Protein 1Y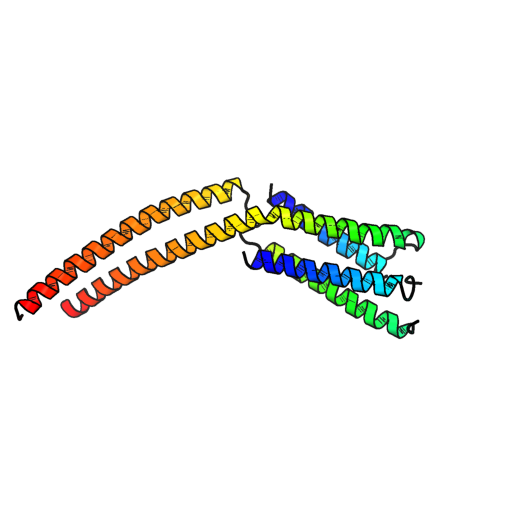KH (pdb70)

CATH classification: 6.10.140.200

Organism: Saccharomyces cerevisiae (strain ATCC 204508 / S288c) (NCBI:txid559292)

Sequence (209 aa):
NYQYKIQELRKLLKSLLLNYLELIGVLSINPDMYERKVENIRTILVNIHHLLNEYRPHQSRESLIMLLEEQLEYKRGEIREIEQVCKQVHDKLTSTDRMTQLQICLDQMTEQFCATLNYIDKNHGFEVVPPEEFSNTIDELSTDIILKTRQINKLIDSLPGVDVSAEEQLRKIDMLQKKLVEVEDEKIEAIKKKEKLMRHVDSMIEDFV

GO terms:
  GO:0003713 transcription coactivator activity (F, IDA)
  GO:0070847 core mediator complex (C, IDA)
  GO:0045944 positive regulation of transcription by RNA polymerase II (P, IMP)
  GO:0000122 negative regulation of transcription by RNA polymerase II (P, IMP)
  GO:0005515 protein binding (F, IPI)
  GO:0005634 nucleus (C, IDA)
  GO:0051123 RNA polymerase II preinitiation complex assembly (P, IDA)
  GO:0060261 positive regulation of transcription initiation by RNA polymerase II (P, IDA)
  GO:0032968 positive regulation of transcription elongation by RNA polymerase II (P, IDA)

Radius of gyration: 29.19 Å; Cα contacts (8 Å, |Δi|>4): 129; chains: 2; bounding box: 41×90×57 Å

Nearest PDB structures (foldseek):
  1ykh-assembly1_B  TM=1.009E+00  e=3.956E-15  Saccharomyces cerevisiae
  1yke-assembly3_D  TM=9.472E-01  e=9.670E-13  Saccharomyces cerevisiae
  7sqc-assembly1_O1  TM=5.535E-01  e=4.447E+00  Chlamydomonas reinhardtii
  5szg-assembly1_B  TM=4.646E-01  e=4.740E+00  Homo sapiens
  1ykh-assembly1_A  TM=1.011E+00  e=1.278E-12  Saccharomyces cerevisiae

B-factor: mean 79.72, std 19.56, range [51.08, 135.18]

InterPro domains:
  IPR009244 Mediator complex, subunit Med7 [PF05983] (10-203)
  IPR009244 Mediator complex, subunit Med7 [PTHR21428] (1-212)
  IPR037212 Mediator complex, subunit Med7/Med21-like [SSF140718] (114-203)
  IPR044888 Mediator complex, subunit Med7 superfmaily [G3DSA:6.10.140.200] (99-205)

Structure (mmCIF, N/CA/C/O backbone):
data_1YKH
#
_entry.id   1YKH
#
_cell.length_a   85.690
_cell.length_b   85.690
_cell.length_c   182.950
_cell.angle_alpha   90.00
_cell.angle_beta   90.00
_cell.angle_gamma   90.00
#
_symmetry.space_group_name_H-M   'P 43 2 2'
#
loop_
_entity.id
_entity.type
_entity.pdbx_description
1 polymer 'RNA polymerase II mediator complex protein MED7'
2 polymer 'RNA polymerase II holoenzyme component SRB7'
#
loop_
_atom_site.group_PDB
_atom_site.id
_atom_site.type_symbol
_atom_site.label_atom_id
_atom_site.label_alt_id
_atom_site.label_comp_id
_atom_site.label_asym_id
_atom_site.label_entity_id
_atom_site.label_seq_id
_atom_site.pdbx_PDB_ins_code
_atom_site.Cartn_x
_atom_site.Cartn_y
_atom_site.Cartn_z
_atom_site.occupancy
_atom_site.B_iso_or_equiv
_atom_site.auth_seq_id
_atom_site.auth_comp_id
_atom_site.auth_asym_id
_atom_site.auth_atom_id
_atom_site.pdbx_PDB_model_num
ATOM 1 N N . ASN A 1 14 ? -10.032 24.514 43.569 1.00 71.35 111 ASN A N 1
ATOM 2 C CA . ASN A 1 14 ? -9.647 23.854 44.857 1.00 72.47 111 ASN A CA 1
ATOM 3 C C . ASN A 1 14 ? -8.264 23.209 44.804 1.00 73.02 111 ASN A C 1
ATOM 4 O O . ASN A 1 14 ? -8.139 22.013 44.549 1.00 73.81 111 ASN A O 1
ATOM 9 N N . TYR A 1 15 ? -7.238 24.001 45.094 1.00 73.04 112 TYR A N 1
ATOM 10 C CA . TYR A 1 15 ? -5.864 23.538 45.053 1.00 72.68 112 TYR A CA 1
ATOM 11 C C . TYR A 1 15 ? -5.469 22.498 46.079 1.00 73.31 112 TYR A C 1
ATOM 12 O O . TYR A 1 15 ? -4.379 21.933 45.996 1.00 73.57 112 TYR A O 1
ATOM 21 N N . GLN A 1 16 ? -6.332 22.239 47.052 1.00 74.03 113 GLN A N 1
ATOM 22 C CA . GLN A 1 16 ? -5.996 21.240 48.059 1.00 75.37 113 GLN A CA 1
ATOM 23 C C . GLN A 1 16 ? -6.381 19.855 47.578 1.00 75.18 113 GLN A C 1
ATOM 24 O O . GLN A 1 16 ? -5.632 18.898 47.764 1.00 75.24 113 GLN A O 1
ATOM 30 N N . TYR A 1 17 ? -7.544 19.761 46.943 1.00 75.48 114 TYR A N 1
ATOM 31 C CA . TYR A 1 17 ? -8.016 18.502 46.380 1.00 75.03 114 TYR A CA 1
ATOM 32 C C . TYR A 1 17 ? -7.013 18.085 45.304 1.00 73.17 114 TYR A C 1
ATOM 33 O O . TYR A 1 17 ? -6.728 16.908 45.115 1.00 73.35 114 TYR A O 1
ATOM 42 N N . LYS A 1 18 ? -6.478 19.078 44.610 1.00 70.81 115 LYS A N 1
ATOM 43 C CA . LYS A 1 18 ? -5.519 18.860 43.546 1.00 69.10 115 LYS A CA 1
ATOM 44 C C . LYS A 1 18 ? -4.214 18.272 44.094 1.00 68.35 115 LYS A C 1
ATOM 45 O O . LYS A 1 18 ? -3.514 17.534 43.400 1.00 67.90 115 LYS A O 1
ATOM 51 N N . ILE A 1 19 ? -3.879 18.601 45.337 1.00 67.58 116 ILE A N 1
ATOM 52 C CA . ILE A 1 19 ? -2.653 18.083 45.941 1.00 65.55 116 ILE A CA 1
ATOM 53 C C . ILE A 1 19 ? -2.906 16.678 46.452 1.00 66.70 116 ILE A C 1
ATOM 54 O O . ILE A 1 19 ? -1.981 15.879 46.592 1.00 66.31 116 ILE A O 1
ATOM 59 N N . GLN A 1 20 ? -4.173 16.384 46.719 1.00 68.14 117 GLN A N 1
ATOM 60 C CA . GLN A 1 20 ? -4.579 15.072 47.198 1.00 70.63 117 GLN A CA 1
ATOM 61 C C . GLN A 1 20 ? -4.450 14.061 46.049 1.00 70.82 117 GLN A C 1
ATOM 62 O O . GLN A 1 20 ? -3.708 13.087 46.150 1.00 70.57 117 GLN A O 1
ATOM 68 N N . GLU A 1 21 ? -5.167 14.310 44.956 1.00 70.10 118 GLU A N 1
ATOM 69 C CA . GLU A 1 21 ? -5.119 13.436 43.793 1.00 70.59 118 GLU A CA 1
ATOM 70 C C . GLU A 1 21 ? -3.698 13.315 43.273 1.00 69.70 118 GLU A C 1
ATOM 71 O O . GLU A 1 21 ? -3.299 12.289 42.724 1.00 71.23 118 GLU A O 1
ATOM 77 N N . LEU A 1 22 ? -2.929 14.375 43.431 1.00 68.25 119 LEU A N 1
ATOM 78 C CA . LEU A 1 22 ? -1.565 14.347 42.963 1.00 66.54 119 LEU A CA 1
ATOM 79 C C . LEU A 1 22 ? -0.814 13.298 43.753 1.00 66.42 119 LEU A C 1
ATOM 80 O O . LEU A 1 22 ? 0.070 12.628 43.217 1.00 67.55 119 LEU A O 1
ATOM 85 N N . ARG A 1 23 ? -1.169 13.148 45.027 1.00 65.67 120 ARG A N 1
ATOM 86 C CA . ARG A 1 23 ? -0.510 12.160 45.882 1.00 67.01 120 ARG A CA 1
ATOM 87 C C . ARG A 1 23 ? -1.013 10.734 45.692 1.00 66.65 120 ARG A C 1
ATOM 88 O O . ARG A 1 23 ? -0.297 9.790 46.003 1.00 67.63 120 ARG A O 1
ATOM 96 N N . LYS A 1 24 ? -2.244 10.579 45.208 1.00 65.73 121 LYS A N 1
ATOM 97 C CA . LYS A 1 24 ? -2.805 9.253 44.965 1.00 64.22 121 LYS A CA 1
ATOM 98 C C . LYS A 1 24 ? -2.192 8.696 43.700 1.00 64.04 121 LYS A C 1
ATOM 99 O O . LYS A 1 24 ? -1.778 7.539 43.654 1.00 65.72 121 LYS A O 1
ATOM 105 N N . LEU A 1 25 ? -2.139 9.523 42.667 1.00 62.64 122 LEU A N 1
ATOM 106 C CA . LEU A 1 25 ? -1.569 9.086 41.412 1.00 62.28 122 LEU A CA 1
ATOM 107 C C . LEU A 1 25 ? -0.153 8.596 41.612 1.00 61.50 122 LEU A C 1
ATOM 108 O O . LEU A 1 25 ? 0.204 7.539 41.115 1.00 62.07 122 LEU A O 1
ATOM 113 N N . LEU A 1 26 ? 0.659 9.353 42.341 1.00 60.58 123 LEU A N 1
ATOM 114 C CA . LEU A 1 26 ? 2.040 8.942 42.538 1.00 59.66 123 LEU A CA 1
ATOM 115 C C . LEU A 1 26 ? 2.100 7.555 43.118 1.00 58.99 123 LEU A C 1
ATOM 116 O O . LEU A 1 26 ? 2.965 6.763 42.761 1.00 58.96 123 LEU A O 1
ATOM 121 N N . LYS A 1 27 ? 1.164 7.265 44.009 1.00 58.60 124 LYS A N 1
ATOM 122 C CA . LYS A 1 27 ? 1.087 5.966 44.656 1.00 58.43 124 LYS A CA 1
ATOM 123 C C . LYS A 1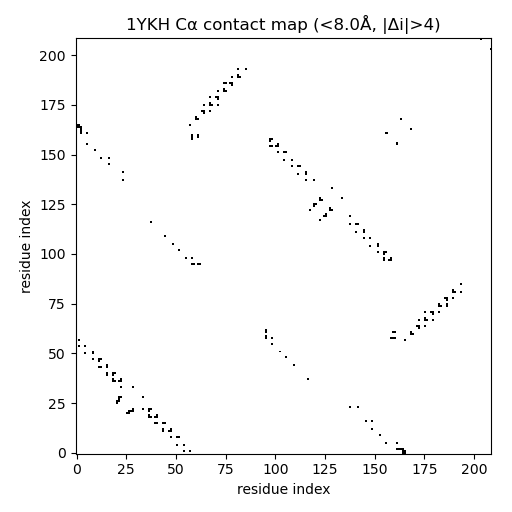 27 ? 0.843 4.914 43.571 1.00 58.01 124 LYS A C 1
ATOM 124 O O . LYS A 1 27 ? 1.722 4.106 43.262 1.00 56.77 124 LYS A O 1
ATOM 130 N N . SER A 1 28 ? -0.346 4.955 42.976 1.00 57.07 125 SER A N 1
ATOM 131 C CA . SER A 1 28 ? -0.706 4.011 41.929 1.00 58.03 125 SER A CA 1
ATOM 132 C C . SER A 1 28 ? 0.294 3.983 40.757 1.00 58.37 125 SER A C 1
ATOM 133 O O . SER A 1 28 ? 0.347 3.024 39.997 1.00 59.96 125 SER A O 1
ATOM 136 N N . LEU A 1 29 ? 1.087 5.027 40.598 1.00 57.59 126 LEU A N 1
ATOM 137 C CA . LEU A 1 29 ? 2.052 5.015 39.520 1.00 58.11 126 LEU A CA 1
ATOM 138 C C . LEU A 1 29 ? 3.143 4.033 39.912 1.00 58.64 126 LEU A C 1
ATOM 139 O O . LEU A 1 29 ? 3.513 3.163 39.140 1.00 58.55 126 LEU A O 1
ATOM 144 N N . LEU A 1 30 ? 3.649 4.177 41.131 1.00 60.33 127 LEU A N 1
ATOM 145 C CA . LEU A 1 30 ? 4.714 3.314 41.631 1.00 60.38 127 LEU A CA 1
ATOM 146 C C . LEU A 1 30 ? 4.227 1.861 41.689 1.00 62.54 127 LEU A C 1
ATOM 147 O O . LEU A 1 30 ? 5.004 0.922 41.501 1.00 62.88 127 LEU A O 1
ATOM 152 N N . LEU A 1 31 ? 2.934 1.695 41.954 1.00 63.13 128 LEU A N 1
ATOM 153 C CA . LEU A 1 31 ? 2.302 0.386 42.013 1.00 63.23 128 LEU A CA 1
ATOM 154 C C . LEU A 1 31 ? 2.491 -0.255 40.651 1.00 63.23 128 LEU A C 1
ATOM 155 O O . LEU A 1 31 ? 3.250 -1.215 40.503 1.00 63.23 128 LEU A O 1
ATOM 160 N N . ASN A 1 32 ? 1.791 0.302 39.660 1.00 62.18 129 ASN A N 1
ATOM 161 C CA . ASN A 1 32 ? 1.848 -0.158 38.270 1.00 60.38 129 ASN A CA 1
ATOM 162 C C . ASN A 1 32 ? 3.274 -0.433 37.786 1.00 59.09 129 ASN A C 1
ATOM 163 O O . ASN A 1 32 ? 3.526 -1.411 37.091 1.00 59.03 129 ASN A O 1
ATOM 168 N N . TYR A 1 33 ? 4.212 0.424 38.149 1.00 57.62 130 TYR A N 1
ATOM 169 C CA . TYR A 1 33 ? 5.572 0.210 37.706 1.00 59.02 130 TYR A CA 1
ATOM 170 C C . TYR A 1 33 ? 6.119 -1.061 38.323 1.00 60.25 130 TYR A C 1
ATOM 171 O O . TYR A 1 33 ? 6.575 -1.963 37.618 1.00 60.21 130 TYR A O 1
ATOM 180 N N . LEU A 1 34 ? 6.067 -1.120 39.649 1.00 61.35 131 LEU A N 1
ATOM 181 C CA . LEU A 1 34 ? 6.551 -2.264 40.403 1.00 61.15 131 LEU A CA 1
ATOM 182 C C . LEU A 1 34 ? 6.015 -3.586 39.834 1.00 62.72 131 LEU A C 1
ATOM 183 O O . LEU A 1 34 ? 6.734 -4.591 39.805 1.00 61.87 131 LEU A O 1
ATOM 188 N N . GLU A 1 35 ? 4.761 -3.589 39.388 1.00 63.29 132 GLU A N 1
ATOM 189 C CA . GLU A 1 35 ? 4.194 -4.783 38.776 1.00 64.77 132 GLU A CA 1
ATOM 190 C C . GLU A 1 35 ? 4.921 -4.966 37.442 1.00 67.55 132 GLU A C 1
ATOM 191 O O . GLU A 1 35 ? 5.651 -5.936 37.249 1.00 70.34 132 GLU A O 1
ATOM 197 N N . LEU A 1 36 ? 4.746 -4.020 36.528 1.00 69.50 133 LEU A N 1
ATOM 198 C CA . LEU A 1 36 ? 5.398 -4.099 35.226 1.00 70.17 133 LEU A CA 1
ATOM 199 C C . LEU A 1 36 ? 6.847 -4.571 35.321 1.00 70.72 133 LEU A C 1
ATOM 200 O O . LEU A 1 36 ? 7.261 -5.469 34.596 1.00 71.87 133 LEU A O 1
ATOM 205 N N . ILE A 1 37 ? 7.612 -3.967 36.218 1.00 70.28 134 ILE A N 1
ATOM 206 C CA . ILE A 1 37 ? 9.016 -4.312 36.360 1.00 71.53 134 ILE A CA 1
ATOM 207 C C . ILE A 1 37 ? 9.274 -5.664 37.022 1.00 71.40 134 ILE A C 1
ATOM 208 O O . ILE A 1 37 ? 10.425 -6.041 37.256 1.00 71.16 134 ILE A O 1
ATOM 213 N N . GLY A 1 38 ? 8.209 -6.393 37.337 1.00 71.67 135 GLY A N 1
ATOM 214 C CA . GLY A 1 38 ? 8.373 -7.701 37.957 1.00 70.27 135 GLY A CA 1
ATOM 215 C C . GLY A 1 38 ? 8.251 -7.813 39.471 1.00 69.73 135 GLY A C 1
ATOM 216 O O . GLY A 1 38 ? 7.727 -8.800 39.957 1.00 68.75 135 GLY A O 1
ATOM 217 N N . VAL A 1 39 ? 8.726 -6.821 40.222 1.00 70.36 136 VAL A N 1
ATOM 218 C CA . VAL A 1 39 ? 8.662 -6.857 41.687 1.00 69.62 136 VAL A CA 1
ATOM 219 C C . VAL A 1 39 ? 7.369 -7.439 42.270 1.00 70.71 136 VAL A C 1
ATOM 220 O O . VAL A 1 39 ? 7.406 -8.245 43.200 1.00 71.29 136 VAL A O 1
ATOM 224 N N . LEU A 1 40 ? 6.229 -7.018 41.742 1.00 70.32 137 LEU A N 1
ATOM 225 C CA . LEU A 1 40 ? 4.956 -7.533 42.212 1.00 70.99 137 LEU A CA 1
ATOM 226 C C . LEU A 1 40 ? 4.385 -8.394 41.096 1.00 71.74 137 LEU A C 1
ATOM 227 O O . LEU A 1 40 ? 4.815 -8.296 39.954 1.00 71.61 137 LEU A O 1
ATOM 232 N N . SER A 1 41 ? 3.416 -9.236 41.417 1.00 73.52 138 SER A N 1
ATOM 233 C CA . SER A 1 41 ? 2.836 -10.111 40.410 1.00 75.52 138 SER A CA 1
ATOM 234 C C . SER A 1 41 ? 1.816 -9.463 39.503 1.00 79.39 138 SER A C 1
ATOM 235 O O . SER A 1 41 ? 1.048 -8.602 39.917 1.00 80.91 138 SER A O 1
ATOM 238 N N . ILE A 1 42 ? 1.817 -9.902 38.253 1.00 83.82 139 ILE A N 1
ATOM 239 C CA . ILE A 1 42 ? 0.875 -9.435 37.254 1.00 87.84 139 ILE A CA 1
ATOM 240 C C . ILE A 1 42 ? 1.000 -10.411 36.090 1.00 91.02 139 ILE A C 1
ATOM 241 O O . ILE A 1 42 ? 2.074 -10.551 35.501 1.00 92.28 139 ILE A O 1
ATOM 246 N N . ASN A 1 43 ? -0.084 -11.111 35.771 1.00 93.99 140 ASN A N 1
ATOM 247 C CA . ASN A 1 43 ? -0.028 -12.083 34.682 1.00 97.02 140 ASN A CA 1
ATOM 248 C C . ASN A 1 43 ? 0.165 -11.395 33.333 1.00 97.95 140 ASN A C 1
ATOM 249 O O . ASN A 1 43 ? -0.475 -10.386 33.043 1.00 98.60 140 ASN A O 1
ATOM 254 N N . PRO A 1 44 ? 1.047 -11.955 32.489 1.00 99.00 141 PRO A N 1
ATOM 255 C CA . PRO A 1 44 ? 1.459 -11.533 31.142 1.00 99.24 141 PRO A CA 1
ATOM 256 C C . PRO A 1 44 ? 0.506 -10.732 30.248 1.00 99.06 141 PRO A C 1
ATOM 257 O O . PRO A 1 44 ? 0.909 -9.702 29.703 1.00 98.91 141 PRO A O 1
ATOM 261 N N . ASP A 1 45 ? -0.734 -11.189 30.081 1.00 98.50 142 ASP A N 1
ATOM 262 C CA . ASP A 1 45 ? -1.692 -10.478 29.227 1.00 98.69 142 ASP A CA 1
ATOM 263 C C . ASP A 1 45 ? -1.994 -9.063 29.709 1.00 98.72 142 ASP A C 1
ATOM 264 O O . ASP A 1 45 ? -2.606 -8.270 28.990 1.00 99.06 142 ASP A O 1
ATOM 269 N N . MET A 1 46 ? -1.567 -8.758 30.930 1.00 97.90 143 MET A N 1
ATOM 270 C CA . MET A 1 46 ? -1.785 -7.447 31.523 1.00 96.35 143 MET A CA 1
ATOM 271 C C . MET A 1 46 ? -0.663 -6.476 31.203 1.00 95.61 143 MET A C 1
ATOM 272 O O . MET A 1 46 ? -0.865 -5.263 31.221 1.00 95.99 143 MET A O 1
ATOM 277 N N . TYR A 1 47 ? 0.515 -7.017 30.911 1.00 94.45 144 TYR A N 1
ATOM 278 C CA . TYR A 1 47 ? 1.687 -6.215 30.589 1.00 95.19 144 TYR A CA 1
ATOM 279 C C . TYR A 1 47 ? 1.333 -4.964 29.782 1.00 96.38 144 TYR A C 1
ATOM 280 O O . TYR A 1 47 ? 2.035 -3.954 29.833 1.00 96.26 144 TYR A O 1
ATOM 289 N N . GLU A 1 48 ? 0.244 -5.035 29.029 1.00 97.20 145 GLU A N 1
ATOM 290 C CA . GLU A 1 48 ? -0.184 -3.900 28.237 1.00 97.46 145 GLU A CA 1
ATOM 291 C C . GLU A 1 48 ? -0.963 -2.890 29.063 1.00 96.37 145 GLU A C 1
ATOM 292 O O . GLU A 1 48 ? -0.599 -1.717 29.096 1.00 96.41 145 GLU A O 1
ATOM 298 N N . ARG A 1 49 ? -2.028 -3.337 29.727 1.00 95.19 146 ARG A N 1
ATOM 299 C CA . ARG A 1 49 ? -2.831 -2.448 30.570 1.00 94.71 146 ARG A CA 1
ATOM 300 C C . ARG A 1 49 ? -1.886 -1.625 31.441 1.00 92.68 146 ARG A C 1
ATOM 301 O O . ARG A 1 49 ? -2.067 -0.418 31.616 1.00 92.12 146 ARG A O 1
ATOM 309 N N . LYS A 1 50 ? -0.875 -2.295 31.986 1.00 89.37 147 LYS A N 1
ATOM 310 C CA . LYS A 1 50 ? 0.107 -1.640 32.827 1.00 85.97 147 LYS A CA 1
ATOM 311 C C . LYS A 1 50 ? 0.725 -0.461 32.106 1.00 84.03 147 LYS A C 1
ATOM 312 O O . LYS A 1 50 ? 0.471 0.685 32.466 1.00 84.80 147 LYS A O 1
ATOM 318 N N . VAL A 1 51 ? 1.527 -0.745 31.085 1.00 82.12 148 VAL A N 1
ATOM 319 C CA . VAL A 1 51 ? 2.190 0.298 30.312 1.00 80.04 148 VAL A CA 1
ATOM 320 C C . VAL A 1 51 ? 1.247 1.429 29.939 1.00 79.10 148 VAL A C 1
ATOM 321 O O . VAL A 1 51 ? 1.629 2.592 29.977 1.00 78.43 148 VAL A O 1
ATOM 325 N N . GLU A 1 52 ? 0.017 1.104 29.572 1.00 78.92 149 GLU A N 1
ATOM 326 C CA . GLU A 1 52 ? -0.913 2.160 29.225 1.00 79.81 149 GLU A CA 1
ATOM 327 C C . GLU A 1 52 ? -1.201 3.019 30.456 1.00 78.65 149 GLU A C 1
ATOM 328 O O . GLU A 1 52 ? -1.228 4.244 30.363 1.00 78.77 149 GLU A O 1
ATOM 334 N N . ASN A 1 53 ? -1.404 2.383 31.609 1.00 77.39 150 ASN A N 1
ATOM 335 C CA . ASN A 1 53 ? -1.675 3.114 32.847 1.00 75.52 150 ASN A CA 1
ATOM 336 C C . ASN A 1 53 ? -0.521 4.024 33.223 1.00 74.73 150 ASN A C 1
ATOM 337 O O . ASN A 1 53 ? -0.709 5.189 33.582 1.00 74.49 150 ASN A O 1
ATOM 342 N N . ILE A 1 54 ? 0.680 3.474 33.149 1.00 73.08 151 ILE A N 1
ATOM 343 C CA . ILE A 1 54 ? 1.877 4.213 33.486 1.00 73.36 151 ILE A CA 1
ATOM 344 C C . ILE A 1 54 ? 2.102 5.422 32.581 1.00 74.24 151 ILE A C 1
ATOM 345 O O . ILE A 1 54 ? 3.104 6.124 32.713 1.00 77.04 151 ILE A O 1
ATOM 350 N N . ARG A 1 55 ? 1.168 5.672 31.666 1.00 73.55 152 ARG A N 1
ATOM 351 C CA . ARG A 1 55 ? 1.264 6.821 30.765 1.00 71.23 152 ARG A CA 1
ATOM 352 C C . ARG A 1 55 ? 0.100 7.766 31.019 1.00 70.30 152 ARG A C 1
ATOM 353 O O . ARG A 1 55 ? 0.246 8.988 30.948 1.00 69.03 152 ARG A O 1
ATOM 361 N N . THR A 1 56 ? -1.058 7.197 31.326 1.00 69.03 153 THR A N 1
ATOM 362 C CA . THR A 1 56 ? -2.222 8.009 31.624 1.00 69.04 153 THR A CA 1
ATOM 363 C C . THR A 1 56 ? -1.957 8.709 32.946 1.00 68.88 153 THR A C 1
ATOM 364 O O . THR A 1 56 ? -2.205 9.902 33.088 1.00 69.71 153 THR A O 1
ATOM 368 N N . ILE A 1 57 ? -1.440 7.955 33.910 1.00 67.86 154 ILE A N 1
ATOM 369 C CA . ILE A 1 57 ? -1.145 8.510 35.217 1.00 65.23 154 ILE A CA 1
ATOM 370 C C . ILE A 1 57 ? -0.130 9.644 35.081 1.00 64.99 154 ILE A C 1
ATOM 371 O O . ILE A 1 57 ? -0.347 10.729 35.612 1.00 66.73 154 ILE A O 1
ATOM 376 N N . LEU A 1 58 ? 0.967 9.414 34.366 1.00 62.87 155 LEU A N 1
ATOM 377 C CA . LEU A 1 58 ? 1.964 10.468 34.199 1.00 61.86 155 LEU A CA 1
ATOM 378 C C . LEU A 1 58 ? 1.371 11.737 33.584 1.00 62.31 155 LEU A C 1
ATOM 379 O O . LEU A 1 58 ? 1.666 12.847 34.019 1.00 61.36 155 LEU A O 1
ATOM 384 N N . VAL A 1 59 ? 0.541 11.579 32.563 1.00 62.78 156 VAL A N 1
ATOM 385 C CA . VAL A 1 59 ? -0.070 12.742 31.950 1.00 63.97 156 VAL A CA 1
ATOM 386 C C . VAL A 1 59 ? -0.963 13.440 32.976 1.00 64.72 156 VAL A C 1
ATOM 387 O O . VAL A 1 59 ? -0.938 14.660 33.088 1.00 66.39 156 VAL A O 1
ATOM 391 N N . ASN A 1 60 ? -1.745 12.668 33.723 1.00 64.42 157 ASN A N 1
ATOM 392 C CA . ASN A 1 60 ? -2.617 13.242 34.741 1.00 66.03 157 ASN A CA 1
ATOM 393 C C . ASN A 1 60 ? -1.833 14.037 35.781 1.00 66.27 157 ASN A C 1
ATOM 394 O O . ASN A 1 60 ? -2.283 15.089 36.240 1.00 66.79 157 ASN A O 1
ATOM 399 N N . ILE A 1 61 ? -0.667 13.525 36.161 1.00 64.41 158 ILE A N 1
ATOM 400 C CA . ILE A 1 61 ? 0.163 14.195 37.143 1.00 63.45 158 ILE A CA 1
ATOM 401 C C . ILE A 1 61 ? 0.606 15.547 36.595 1.00 63.95 158 ILE A C 1
ATOM 402 O O . ILE A 1 61 ? 0.399 16.580 37.233 1.00 64.65 158 ILE A O 1
ATOM 407 N N . HIS A 1 62 ? 1.201 15.545 35.408 1.00 63.26 159 HIS A N 1
ATOM 408 C CA . HIS A 1 62 ? 1.636 16.788 34.786 1.00 63.28 159 HIS A CA 1
ATOM 409 C C . HIS A 1 62 ? 0.490 17.803 34.719 1.00 64.58 159 HIS A C 1
ATOM 410 O O . HIS A 1 62 ? 0.632 18.940 3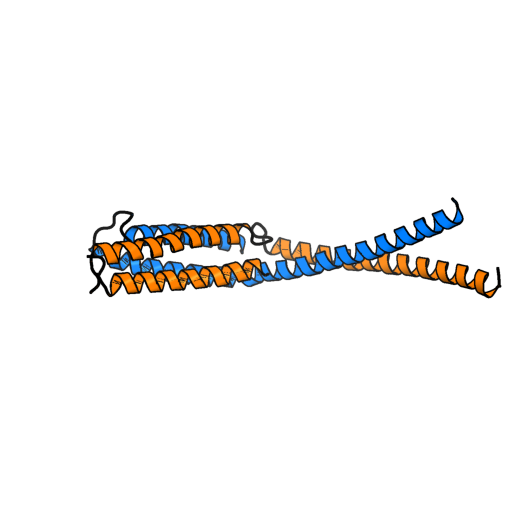5.170 1.00 64.61 159 HIS A O 1
ATOM 417 N N . HIS A 1 63 ? -0.646 17.395 34.160 1.00 65.28 160 HIS A N 1
ATOM 418 C CA . HIS A 1 63 ? -1.797 18.283 34.064 1.00 66.59 160 HIS A CA 1
ATOM 419 C C . HIS A 1 63 ? -2.113 18.840 35.439 1.00 67.14 160 HIS A C 1
ATOM 420 O O . HIS A 1 63 ? -2.243 20.049 35.620 1.00 68.51 160 HIS A O 1
ATOM 427 N N . LEU A 1 64 ? -2.231 17.946 36.411 1.00 66.70 161 LEU A N 1
ATOM 428 C CA . LEU A 1 64 ? -2.550 18.338 37.775 1.00 65.47 161 LEU A CA 1
ATOM 429 C C . LEU A 1 64 ? -1.508 19.314 38.325 1.00 65.59 161 LEU A C 1
ATOM 430 O O . LEU A 1 64 ? -1.851 20.341 38.921 1.00 64.95 161 LEU A O 1
ATOM 435 N N . LEU A 1 65 ? -0.236 19.011 38.106 1.00 64.60 162 LEU A N 1
ATOM 436 C CA . LEU A 1 65 ? 0.813 19.883 38.600 1.00 66.19 162 LEU A CA 1
ATOM 437 C C . LEU A 1 65 ? 0.677 21.289 38.011 1.00 67.93 162 LEU A C 1
ATOM 438 O O . LEU A 1 65 ? 0.773 22.274 38.736 1.00 69.11 162 LEU A O 1
ATOM 443 N N . ASN A 1 66 ? 0.450 21.380 36.703 1.00 69.93 163 ASN A N 1
ATOM 444 C CA . ASN A 1 66 ? 0.290 22.672 36.030 1.00 71.25 163 ASN A CA 1
ATOM 445 C C . ASN A 1 66 ? -0.823 23.494 36.655 1.00 70.71 163 ASN A C 1
ATOM 446 O O . ASN A 1 66 ? -0.627 24.650 37.021 1.00 70.80 163 ASN A O 1
ATOM 451 N N . GLU A 1 67 ? -1.998 22.893 36.772 1.00 69.63 164 GLU A N 1
ATOM 452 C CA . GLU A 1 67 ? -3.133 23.582 37.356 1.00 69.94 164 GLU A CA 1
ATOM 453 C C . GLU A 1 67 ? -2.797 24.169 38.727 1.00 70.42 164 GLU A C 1
ATOM 454 O O . GLU A 1 67 ? -3.516 25.038 39.234 1.00 71.93 164 GLU A O 1
ATOM 460 N N . TYR A 1 68 ? -1.707 23.698 39.324 1.00 68.18 165 TYR A N 1
ATOM 461 C CA . TYR A 1 68 ? -1.320 24.160 40.649 1.00 65.86 165 TYR A CA 1
ATOM 462 C C . TYR A 1 68 ? -0.470 25.422 40.652 1.00 66.52 165 TYR A C 1
ATOM 463 O O . TYR A 1 68 ? -0.309 26.051 41.703 1.00 67.73 165 TYR A O 1
ATOM 472 N N . ARG A 1 69 ? 0.060 25.798 39.489 1.00 65.63 166 ARG A N 1
ATOM 473 C CA . ARG A 1 69 ? 0.936 26.971 39.383 1.00 64.74 166 ARG A CA 1
ATOM 474 C C . ARG A 1 69 ? 0.401 28.273 39.984 1.00 64.15 166 ARG A C 1
ATOM 475 O O . ARG A 1 69 ? 1.100 28.955 40.752 1.00 62.43 166 ARG A O 1
ATOM 483 N N . PRO A 1 70 ? -0.844 28.633 39.651 1.00 63.48 167 PRO A N 1
ATOM 484 C CA . PRO A 1 70 ? -1.443 29.858 40.179 1.00 63.08 167 PRO A CA 1
ATOM 485 C C . PRO A 1 70 ? -1.270 29.915 41.691 1.00 62.54 167 PRO A C 1
ATOM 486 O O . PRO A 1 70 ? -0.868 30.931 42.240 1.00 64.62 167 PRO A O 1
ATOM 490 N N . HIS A 1 71 ? -1.573 28.811 42.358 1.00 61.52 168 HIS A N 1
ATOM 491 C CA . HIS A 1 71 ? -1.447 28.734 43.812 1.00 60.48 168 HIS A CA 1
ATOM 492 C C . HIS A 1 71 ? -0.022 29.046 44.258 1.00 60.19 168 HIS A C 1
ATOM 493 O O . HIS A 1 71 ? 0.193 29.849 45.167 1.00 58.75 168 HIS A O 1
ATOM 500 N N . GLN A 1 72 ? 0.950 28.407 43.617 1.00 60.77 169 GLN A N 1
ATOM 501 C CA . GLN A 1 72 ? 2.343 28.629 43.978 1.00 60.37 169 GLN A CA 1
ATOM 502 C C . GLN A 1 72 ? 2.846 29.997 43.599 1.00 60.42 169 GLN A C 1
ATOM 503 O O . GLN A 1 72 ? 3.895 30.411 44.087 1.00 59.69 169 GLN A O 1
ATOM 509 N N . SER A 1 73 ? 2.120 30.685 42.719 1.00 61.10 170 SER A N 1
ATOM 510 C CA . SER A 1 73 ? 2.513 32.037 42.320 1.00 62.36 170 SER A CA 1
ATOM 511 C C . SER A 1 73 ? 2.077 33.009 43.409 1.00 62.76 170 SER A C 1
ATOM 512 O O . SER A 1 73 ? 2.854 33.868 43.821 1.00 62.32 170 SER A O 1
ATOM 515 N N . ARG A 1 74 ? 0.838 32.871 43.876 1.00 62.41 171 ARG A N 1
ATOM 516 C CA . ARG A 1 74 ? 0.353 33.718 44.950 1.00 63.19 171 ARG A CA 1
ATOM 517 C C . ARG A 1 74 ? 1.365 33.598 46.080 1.00 64.26 171 ARG A C 1
ATOM 518 O O . ARG A 1 74 ? 1.745 34.588 46.692 1.00 68.02 171 ARG A O 1
ATOM 526 N N . GLU A 1 75 ? 1.805 32.380 46.352 1.00 63.44 172 GLU A N 1
ATOM 527 C CA . GLU A 1 75 ? 2.787 32.160 47.399 1.00 64.34 172 GLU A CA 1
ATOM 528 C C . GLU A 1 75 ? 4.053 32.945 47.102 1.00 63.92 172 GLU A C 1
ATOM 529 O O . GLU A 1 75 ? 4.697 33.478 48.007 1.00 64.15 172 GLU A O 1
ATOM 535 N N . SER A 1 76 ? 4.408 32.997 45.823 1.00 63.28 173 SER A N 1
ATOM 536 C CA . SER A 1 76 ? 5.598 33.704 45.370 1.00 63.01 173 SER A CA 1
ATOM 537 C C . SER A 1 76 ? 5.429 35.186 45.704 1.00 63.06 173 SER A C 1
ATOM 538 O O . SER A 1 76 ? 6.389 35.871 46.061 1.00 62.60 173 SER A O 1
ATOM 541 N N . LEU A 1 77 ? 4.197 35.669 45.587 1.00 61.92 174 LEU A N 1
ATOM 542 C CA . LEU A 1 7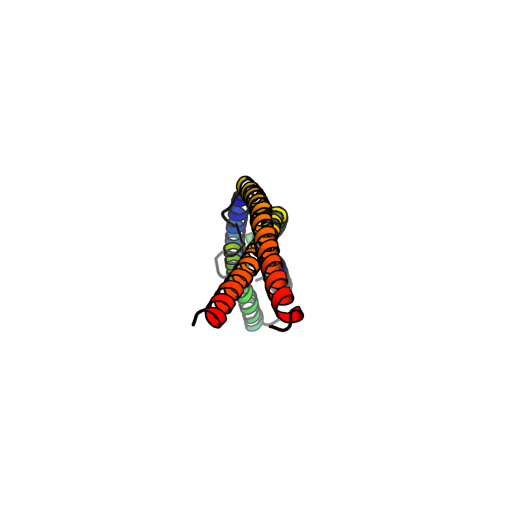7 ? 3.891 37.051 45.894 1.00 61.95 174 LEU A CA 1
ATOM 543 C C . LEU A 1 77 ? 3.998 37.265 47.402 1.00 63.78 174 LEU A C 1
ATOM 544 O O . LEU A 1 77 ? 4.713 38.150 47.869 1.00 65.50 174 LEU A O 1
ATOM 549 N N . ILE A 1 78 ? 3.274 36.449 48.158 1.00 63.46 175 ILE A N 1
ATOM 550 C CA . ILE A 1 78 ? 3.277 36.549 49.601 1.00 63.41 175 ILE A CA 1
ATOM 551 C C . ILE A 1 78 ? 4.691 36.539 50.134 1.00 64.79 175 ILE A C 1
ATOM 552 O O . ILE A 1 78 ? 4.983 37.144 51.156 1.00 65.38 175 ILE A O 1
ATOM 557 N N . MET A 1 79 ? 5.586 35.851 49.448 1.00 66.55 176 MET A N 1
ATOM 558 C CA . MET A 1 79 ? 6.948 35.804 49.935 1.00 69.43 176 MET A CA 1
ATOM 559 C C . MET A 1 79 ? 7.624 37.137 49.687 1.00 69.66 176 MET A C 1
ATOM 560 O O . MET A 1 79 ? 8.440 37.585 50.493 1.00 70.34 176 MET A O 1
ATOM 565 N N . LEU A 1 80 ? 7.284 37.761 48.560 1.00 68.28 177 LEU A N 1
ATOM 566 C CA . LEU A 1 80 ? 7.840 39.058 48.201 1.00 64.77 177 LEU A CA 1
ATOM 567 C C . LEU A 1 80 ? 7.389 40.006 49.292 1.00 64.91 177 LEU A C 1
ATOM 568 O O . LEU A 1 80 ? 8.204 40.516 50.056 1.00 64.98 177 LEU A O 1
ATOM 573 N N . LEU A 1 81 ? 6.074 40.212 49.368 1.00 64.86 178 LEU A N 1
ATOM 574 C CA . LEU A 1 81 ? 5.475 41.095 50.360 1.00 65.24 178 LEU A CA 1
ATOM 575 C C . LEU A 1 81 ? 6.116 40.933 51.722 1.00 66.11 178 LEU A C 1
ATOM 576 O O . LEU A 1 81 ? 6.616 41.896 52.299 1.00 67.84 178 LEU A O 1
ATOM 581 N N . GLU A 1 82 ? 6.114 39.713 52.236 1.00 66.30 179 GLU A N 1
ATOM 582 C CA . GLU A 1 82 ? 6.696 39.462 53.537 1.00 67.10 179 GLU A CA 1
ATOM 583 C C . GLU A 1 82 ? 8.162 39.850 53.608 1.00 66.25 179 GLU A C 1
ATOM 584 O O . GLU A 1 82 ? 8.612 40.406 54.604 1.00 65.46 179 GLU A O 1
ATOM 590 N N . GLU A 1 83 ? 8.914 39.567 52.556 1.00 66.39 180 GLU A N 1
ATOM 591 C CA . GLU A 1 83 ? 10.319 39.926 52.564 1.00 68.16 180 GLU A CA 1
ATOM 592 C C . GLU A 1 83 ? 10.418 41.427 52.717 1.00 68.43 180 GLU A C 1
ATOM 593 O O . GLU A 1 83 ? 11.210 41.927 53.515 1.00 69.37 180 GLU A O 1
ATOM 599 N N . GLN A 1 84 ? 9.605 42.144 51.944 1.00 67.87 181 GLN A N 1
ATOM 600 C CA . GLN A 1 84 ? 9.588 43.600 51.998 1.00 66.44 181 GLN A CA 1
ATOM 601 C C . GLN A 1 84 ? 9.319 44.024 53.424 1.00 66.06 181 GLN A C 1
ATOM 602 O O . GLN A 1 84 ? 10.156 44.645 54.077 1.00 66.87 181 GLN A O 1
ATOM 608 N N . LEU A 1 85 ? 8.136 43.666 53.900 1.00 64.63 182 LEU A N 1
ATOM 609 C CA . LEU A 1 85 ? 7.717 44.008 55.237 1.00 64.59 182 LEU A CA 1
ATOM 610 C C . LEU A 1 85 ? 8.835 43.836 56.260 1.00 65.75 182 LEU A C 1
ATOM 611 O O . LEU A 1 85 ? 9.080 44.719 57.073 1.00 66.23 182 LEU A O 1
ATOM 616 N N . GLU A 1 86 ? 9.531 42.709 56.222 1.00 67.10 183 GLU A N 1
ATOM 617 C CA . GLU A 1 86 ? 10.598 42.499 57.188 1.00 67.07 183 GLU A CA 1
ATOM 618 C C . GLU A 1 86 ? 11.743 43.466 56.939 1.00 66.79 183 GLU A C 1
ATOM 619 O O . GLU A 1 86 ? 12.306 44.022 57.873 1.00 66.98 183 GLU A O 1
ATOM 625 N N . TYR A 1 87 ? 12.081 43.679 55.676 1.00 67.35 184 TYR A N 1
ATOM 626 C CA . TYR A 1 87 ? 13.168 44.590 55.352 1.00 68.37 184 TYR A CA 1
ATOM 627 C C . TYR A 1 87 ? 12.903 45.979 55.934 1.00 69.26 184 TYR A C 1
ATOM 628 O O . TYR A 1 87 ? 13.789 46.597 56.541 1.00 67.87 184 TYR A O 1
ATOM 637 N N . LYS A 1 88 ? 11.675 46.459 55.739 1.00 69.08 185 LYS A N 1
ATOM 638 C CA . LYS A 1 88 ? 11.265 47.764 56.233 1.00 68.22 185 LYS A CA 1
ATOM 639 C C . LYS A 1 88 ? 11.403 47.828 57.746 1.00 67.61 185 LYS A C 1
ATOM 640 O O . LYS A 1 88 ? 12.101 48.688 58.280 1.00 68.57 185 LYS A O 1
ATOM 646 N N . ARG A 1 89 ? 10.731 46.920 58.440 1.00 65.94 186 ARG A N 1
ATOM 647 C CA . ARG A 1 89 ? 10.806 46.893 59.888 1.00 63.81 186 ARG A CA 1
ATOM 648 C C . ARG A 1 89 ? 12.269 46.870 60.293 1.00 63.29 186 ARG A C 1
ATOM 649 O O . ARG A 1 89 ? 12.636 47.309 61.377 1.00 63.19 186 ARG A O 1
ATOM 657 N N . GLY A 1 90 ? 13.112 46.373 59.402 1.00 62.54 187 GLY A N 1
ATOM 658 C CA . GLY A 1 90 ? 14.521 46.322 59.711 1.00 63.14 187 GLY A CA 1
ATOM 659 C C . GLY A 1 90 ? 15.074 47.722 59.757 1.00 64.02 187 GLY A C 1
ATOM 660 O O . GLY A 1 90 ? 15.732 48.108 60.719 1.00 65.98 187 GLY A O 1
ATOM 661 N N . GLU A 1 91 ? 14.793 48.490 58.712 1.00 64.39 188 GLU A N 1
ATOM 662 C CA . GLU A 1 91 ? 15.260 49.867 58.617 1.00 63.65 188 GLU A CA 1
ATOM 663 C C . GLU A 1 91 ? 14.784 50.687 59.804 1.00 63.14 188 GLU A C 1
ATOM 664 O O . GLU A 1 91 ? 15.538 51.4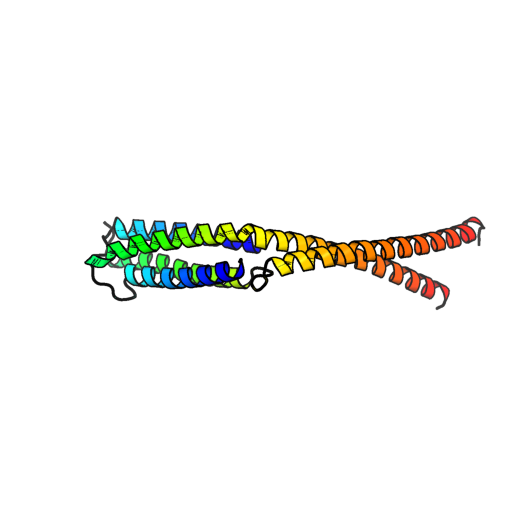93 60.351 1.00 63.16 188 GLU A O 1
ATOM 670 N N . ILE A 1 92 ? 13.534 50.491 60.207 1.00 61.55 189 ILE A N 1
ATOM 671 C CA . ILE A 1 92 ? 13.032 51.224 61.355 1.00 61.34 189 ILE A CA 1
ATOM 672 C C . ILE A 1 92 ? 13.892 50.858 62.560 1.00 64.56 189 ILE A C 1
ATOM 673 O O . ILE A 1 92 ? 14.403 51.733 63.246 1.00 65.90 189 ILE A O 1
ATOM 678 N N . ARG A 1 93 ? 14.072 49.563 62.803 1.00 67.94 190 ARG A N 1
ATOM 679 C CA . ARG A 1 93 ? 14.893 49.112 63.923 1.00 69.74 190 ARG A CA 1
ATOM 680 C C . ARG A 1 93 ? 16.271 49.739 63.833 1.00 71.15 190 ARG A C 1
ATOM 681 O O . ARG A 1 93 ? 16.779 50.307 64.796 1.00 72.74 190 ARG A O 1
ATOM 689 N N . GLU A 1 94 ? 16.872 49.627 62.661 1.00 72.27 191 GLU A N 1
ATOM 690 C CA . GLU A 1 94 ? 18.197 50.160 62.433 1.00 75.11 191 GLU A CA 1
ATOM 691 C C . GLU A 1 94 ? 18.328 51.625 62.874 1.00 75.55 191 GLU A C 1
ATOM 692 O O . GLU A 1 94 ? 19.369 52.030 63.388 1.00 75.83 191 GLU A O 1
ATOM 698 N N . ILE A 1 95 ? 17.273 52.413 62.679 1.00 75.02 192 ILE A N 1
ATOM 699 C CA . ILE A 1 95 ? 17.288 53.822 63.062 1.00 74.82 192 ILE A CA 1
ATOM 700 C C . ILE A 1 95 ? 17.155 54.003 64.573 1.00 75.08 192 ILE A C 1
ATOM 701 O O . ILE A 1 95 ? 17.850 54.822 65.171 1.00 74.22 192 ILE A O 1
ATOM 706 N N . GLU A 1 96 ? 16.251 53.248 65.184 1.00 75.57 193 GLU A N 1
ATOM 707 C CA . GLU A 1 96 ? 16.055 53.325 66.620 1.00 76.97 193 GLU A CA 1
ATOM 708 C C . GLU A 1 96 ? 17.386 53.024 67.310 1.00 78.85 193 GLU A C 1
ATOM 709 O O . GLU A 1 96 ? 17.725 53.640 68.321 1.00 79.28 193 GLU A O 1
ATOM 715 N N . GLN A 1 97 ? 18.142 52.077 66.758 1.00 80.15 194 GLN A N 1
ATOM 716 C CA . GLN A 1 97 ? 19.439 51.727 67.324 1.00 81.91 194 GLN A CA 1
ATOM 717 C C . GLN A 1 97 ? 20.257 52.994 67.420 1.00 80.94 194 GLN A C 1
ATOM 718 O O . GLN A 1 97 ? 20.620 53.433 68.507 1.00 80.98 194 GLN A O 1
ATOM 724 N N . VAL A 1 98 ? 20.540 53.564 66.252 1.00 80.06 195 VAL A N 1
ATOM 725 C CA . VAL A 1 98 ? 21.319 54.787 66.123 1.00 78.21 195 VAL A CA 1
ATOM 726 C C . VAL A 1 98 ? 20.913 55.830 67.154 1.00 77.13 195 VAL A C 1
ATOM 727 O O . VAL A 1 98 ? 21.763 56.428 67.807 1.00 75.42 195 VAL A O 1
ATOM 731 N N . CYS A 1 99 ? 19.614 56.059 67.301 1.00 77.02 196 CYS A N 1
ATOM 732 C CA . CYS A 1 99 ? 19.172 57.041 68.275 1.00 78.46 196 CYS A CA 1
ATOM 733 C C . CYS A 1 99 ? 19.734 56.668 69.639 1.00 78.83 196 CYS A C 1
ATOM 734 O O . CYS A 1 99 ? 20.336 57.506 70.309 1.00 80.34 196 CYS A O 1
ATOM 737 N N . LYS A 1 100 ? 19.569 55.409 70.041 1.00 78.57 197 LYS A N 1
ATOM 738 C CA . LYS A 1 100 ? 20.087 54.952 71.329 1.00 77.61 197 LYS A CA 1
ATOM 739 C C . LYS A 1 100 ? 21.601 55.122 71.426 1.00 77.15 197 LYS A C 1
ATOM 740 O O . LYS A 1 100 ? 22.117 55.588 72.436 1.00 75.74 197 LYS A O 1
ATOM 746 N N . GLN A 1 101 ? 22.314 54.747 70.372 1.00 78.32 198 GLN A N 1
ATOM 747 C CA . GLN A 1 101 ? 23.760 54.898 70.356 1.00 79.86 198 GLN A CA 1
ATOM 748 C C . GLN A 1 101 ? 24.116 56.369 70.558 1.00 80.84 198 GLN A C 1
ATOM 749 O O . GLN A 1 101 ? 25.046 56.694 71.292 1.00 81.29 198 GLN A O 1
ATOM 755 N N . VAL A 1 102 ? 23.379 57.262 69.907 1.00 81.43 199 VAL A N 1
ATOM 756 C CA . VAL A 1 102 ? 23.637 58.682 70.071 1.00 81.87 199 VAL A CA 1
ATOM 757 C C . VAL A 1 102 ? 23.400 58.992 71.540 1.00 83.64 199 VAL A C 1
ATOM 758 O O . VAL A 1 102 ? 24.268 59.545 72.218 1.00 83.37 199 VAL A O 1
ATOM 762 N N . HIS A 1 103 ? 22.228 58.607 72.033 1.00 85.91 200 HIS A N 1
ATOM 763 C CA . HIS A 1 103 ? 21.873 58.830 73.428 1.00 88.37 200 HIS A CA 1
ATOM 764 C C . HIS A 1 103 ? 22.998 58.401 74.364 1.00 89.33 200 HIS A C 1
ATOM 765 O O . HIS A 1 103 ? 23.265 59.061 75.362 1.00 89.17 200 HIS A O 1
ATOM 772 N N . ASP A 1 104 ? 23.653 57.291 74.047 1.00 90.85 201 ASP A N 1
ATOM 773 C CA . ASP A 1 104 ? 24.757 56.826 74.874 1.00 92.72 201 ASP A CA 1
ATOM 774 C C . ASP A 1 104 ? 25.903 57.831 74.815 1.00 93.66 201 ASP A C 1
ATOM 775 O O . ASP A 1 104 ? 26.248 58.439 75.825 1.00 93.84 201 ASP A O 1
ATOM 780 N N . LYS A 1 105 ? 26.485 58.008 73.631 1.00 95.05 202 LYS A N 1
ATOM 781 C CA . LYS A 1 105 ? 27.588 58.947 73.453 1.00 96.50 202 LYS A CA 1
ATOM 782 C C . LYS A 1 105 ? 27.294 60.278 74.132 1.00 97.20 202 LYS A C 1
ATOM 783 O O . LYS A 1 105 ? 28.207 61.007 74.522 1.00 97.92 202 LYS A O 1
ATOM 789 N N . LEU A 1 106 ? 26.014 60.592 74.282 1.00 97.39 203 LEU A N 1
ATOM 790 C CA . LEU A 1 106 ? 25.629 61.850 74.896 1.00 97.93 203 LEU A CA 1
ATOM 791 C C . LEU A 1 106 ? 25.448 61.746 76.405 1.00 99.97 203 LEU A C 1
ATOM 792 O O . LEU A 1 106 ? 25.841 62.647 77.140 1.00 100.41 203 LEU A O 1
ATOM 797 N N . THR A 1 107 ? 24.870 60.645 76.870 1.00 102.50 204 THR A N 1
ATOM 798 C CA . THR A 1 107 ? 24.652 60.458 78.300 1.00 104.84 204 THR A CA 1
ATOM 799 C C . THR A 1 107 ? 25.860 59.815 78.983 1.00 105.93 204 THR A C 1
ATOM 800 O O . THR A 1 107 ? 26.569 60.469 79.750 1.00 105.72 204 THR A O 1
ATOM 804 N N . SER A 1 108 ? 26.095 58.537 78.703 1.00 108.05 205 SER A N 1
ATOM 805 C CA . SER A 1 108 ? 27.219 57.819 79.306 1.00 110.03 205 SER A CA 1
ATOM 806 C C . SER A 1 108 ? 28.591 58.277 78.782 1.00 110.56 205 SER A C 1
ATOM 807 O O . SER A 1 108 ? 28.639 59.240 77.982 1.00 110.31 205 SER A O 1
ATOM 811 N N . THR B 2 2 ? 7.744 30.319 42.370 1.00 75.72 2 THR B N 1
ATOM 812 C CA . THR B 2 2 ? 8.398 29.627 43.525 1.00 76.55 2 THR B CA 1
ATOM 813 C C . THR B 2 2 ? 9.466 28.685 43.006 1.00 75.54 2 THR B C 1
ATOM 814 O O . THR B 2 2 ? 9.292 28.094 41.951 1.00 75.57 2 THR B O 1
ATOM 818 N N . ASP B 2 3 ? 10.569 28.542 43.733 1.00 75.88 3 ASP B N 1
ATOM 819 C CA . ASP B 2 3 ? 11.609 27.635 43.277 1.00 77.56 3 ASP B CA 1
ATOM 820 C C . ASP B 2 3 ? 11.208 26.202 43.556 1.00 76.38 3 ASP B C 1
ATOM 821 O O . ASP B 2 3 ? 11.340 25.339 42.686 1.00 76.48 3 ASP B O 1
ATOM 826 N N . ARG B 2 4 ? 10.702 25.941 44.757 1.00 74.20 4 ARG B N 1
ATOM 827 C CA . ARG B 2 4 ? 10.288 24.587 45.084 1.00 72.78 4 ARG B CA 1
ATOM 828 C C . ARG B 2 4 ? 9.307 24.054 44.048 1.00 71.81 4 ARG B C 1
ATOM 829 O O . ARG B 2 4 ? 9.386 22.889 43.651 1.00 72.82 4 ARG B O 1
ATOM 837 N N . MET B 2 5 ? 8.391 24.903 43.597 1.00 69.71 5 MET B N 1
ATOM 838 C CA . MET B 2 5 ? 7.427 24.476 42.593 1.00 67.28 5 MET B CA 1
ATOM 839 C C . MET B 2 5 ? 8.133 24.151 41.293 1.00 65.59 5 MET B C 1
ATOM 840 O O . MET B 2 5 ? 7.680 23.317 40.530 1.00 64.70 5 MET B O 1
ATOM 845 N N . THR B 2 6 ? 9.244 24.827 41.039 1.00 65.06 6 THR B N 1
ATOM 846 C CA . THR B 2 6 ? 9.994 24.602 39.817 1.00 65.43 6 THR B CA 1
ATOM 847 C C . THR B 2 6 ? 10.809 23.324 39.931 1.00 67.47 6 THR B C 1
ATOM 848 O O . THR B 2 6 ? 10.909 22.550 38.979 1.00 69.18 6 THR B O 1
ATOM 852 N N . GLN B 2 7 ? 11.396 23.103 41.100 1.00 68.11 7 GLN B N 1
ATOM 853 C CA . GLN B 2 7 ? 12.176 21.897 41.328 1.00 67.96 7 GLN B CA 1
ATOM 854 C C . GLN B 2 7 ? 11.239 20.695 41.246 1.00 66.47 7 GLN B C 1
ATOM 855 O O . GLN B 2 7 ? 11.646 19.611 40.848 1.00 66.84 7 GLN B O 1
ATOM 861 N N . LEU B 2 8 ? 9.984 20.886 41.630 1.00 64.32 8 LEU B N 1
ATOM 862 C CA . LEU B 2 8 ? 9.032 19.796 41.553 1.00 63.58 8 LEU B CA 1
ATOM 863 C C . LEU B 2 8 ? 8.736 19.527 40.073 1.00 65.28 8 LEU B C 1
ATOM 864 O O . LEU B 2 8 ? 8.599 18.378 39.665 1.00 66.97 8 LEU B O 1
ATOM 869 N N . GLN B 2 9 ? 8.651 20.578 39.264 1.00 66.15 9 GLN B N 1
ATOM 870 C CA . GLN B 2 9 ? 8.384 20.403 37.840 1.00 66.79 9 GLN B CA 1
ATOM 871 C C . GLN B 2 9 ? 9.558 19.718 37.157 1.00 65.92 9 GLN B C 1
ATOM 872 O O . GLN B 2 9 ? 9.388 18.744 36.429 1.00 66.26 9 GLN B O 1
ATOM 878 N N . ILE B 2 10 ? 10.755 20.231 37.396 1.00 64.52 10 ILE B N 1
ATOM 879 C CA . ILE B 2 10 ? 11.944 19.659 36.798 1.00 63.29 10 ILE B CA 1
ATOM 880 C C . ILE B 2 10 ? 12.145 18.227 37.262 1.00 64.29 10 ILE B C 1
ATOM 881 O O . ILE B 2 10 ? 12.599 17.375 36.502 1.00 64.27 10 ILE B O 1
ATOM 886 N N . CYS B 2 11 ? 11.794 17.959 38.511 1.00 64.98 11 CYS B N 1
ATOM 887 C CA . CYS B 2 11 ? 11.925 16.622 39.057 1.00 65.16 11 CYS B CA 1
ATOM 888 C C . CYS B 2 11 ? 10.961 15.692 38.322 1.00 64.72 11 CYS B C 1
ATOM 889 O O . CYS B 2 11 ? 11.367 14.673 37.768 1.00 65.23 11 CYS B O 1
ATOM 892 N N . LEU B 2 12 ? 9.682 16.049 38.311 1.00 62.79 12 LEU B N 1
ATOM 893 C CA . LEU B 2 12 ? 8.696 15.233 37.631 1.00 61.73 12 LEU B CA 1
ATOM 894 C C . LEU B 2 12 ? 9.130 15.017 36.184 1.00 61.95 12 LEU B C 1
ATOM 895 O O . LEU B 2 12 ? 8.942 13.945 35.623 1.00 60.97 12 LEU B O 1
ATOM 900 N N . ASP B 2 13 ? 9.715 16.043 35.579 1.00 63.34 13 ASP B N 1
ATOM 901 C CA . ASP B 2 13 ? 10.177 15.944 34.198 1.00 64.53 13 ASP B CA 1
ATOM 902 C C . ASP B 2 13 ? 11.194 14.815 34.033 1.00 66.24 13 ASP B C 1
ATOM 903 O O . ASP B 2 13 ? 11.053 13.970 33.150 1.00 65.91 13 ASP B O 1
ATOM 908 N N . GLN B 2 14 ? 12.209 14.800 34.895 1.00 67.11 14 GLN B N 1
ATOM 909 C CA . GLN B 2 14 ? 13.250 13.773 34.853 1.00 67.46 14 GLN B CA 1
ATOM 910 C C . GLN B 2 14 ? 12.698 12.379 35.087 1.00 66.99 14 GLN B C 1
ATOM 911 O O . GLN B 2 14 ? 13.186 11.411 34.516 1.00 67.26 14 GLN B O 1
ATOM 917 N N . MET B 2 15 ? 11.688 12.262 35.936 1.00 67.90 15 MET B N 1
ATOM 918 C CA . MET B 2 15 ? 11.138 10.947 36.198 1.00 69.38 15 MET B CA 1
ATOM 919 C C . MET B 2 15 ? 10.373 10.459 34.973 1.00 69.94 15 MET B C 1
ATOM 920 O O . MET B 2 15 ? 10.508 9.306 34.577 1.00 70.56 15 MET B O 1
ATOM 925 N N . THR B 2 16 ? 9.588 11.340 34.361 1.00 70.79 16 THR B N 1
ATOM 926 C CA . THR B 2 16 ? 8.822 10.973 33.169 1.00 72.17 16 THR B CA 1
ATOM 927 C C . THR B 2 16 ? 9.777 10.388 32.131 1.00 73.15 16 THR B C 1
ATOM 928 O O . THR B 2 16 ? 9.468 9.410 31.449 1.00 73.49 16 THR B O 1
ATOM 932 N N . GLU B 2 17 ? 10.951 10.991 32.020 1.00 73.19 17 GLU B N 1
ATOM 933 C CA . GLU B 2 17 ? 11.929 10.523 31.064 1.00 72.92 17 GLU B CA 1
ATOM 934 C C . GLU B 2 17 ? 12.466 9.169 31.475 1.00 74.03 17 GLU B C 1
ATOM 935 O O . GLU B 2 17 ? 12.619 8.289 30.637 1.00 75.26 17 GLU B O 1
ATOM 941 N N . GLN B 2 18 ? 12.744 8.986 32.760 1.00 74.92 18 GLN B N 1
ATOM 942 C CA . GLN B 2 18 ? 13.241 7.696 33.207 1.00 76.70 18 GLN B CA 1
ATOM 943 C C . GLN B 2 18 ? 12.229 6.581 32.957 1.00 76.06 18 GLN B C 1
ATOM 944 O O . GLN B 2 18 ? 12.604 5.477 32.581 1.00 74.43 18 GLN B O 1
ATOM 950 N N . PHE B 2 19 ? 10.949 6.859 33.160 1.00 76.70 19 PHE B N 1
ATOM 951 C CA . PHE B 2 19 ? 9.953 5.840 32.894 1.00 78.69 19 PHE B CA 1
ATOM 952 C C . PHE B 2 19 ? 9.992 5.489 31.419 1.00 79.71 19 PHE B C 1
ATOM 953 O O . PHE B 2 19 ? 9.813 4.336 31.050 1.00 82.05 19 PHE B O 1
ATOM 961 N N . CYS B 2 20 ? 10.229 6.482 30.572 1.00 79.48 20 CYS B N 1
ATOM 962 C CA . CYS B 2 20 ? 10.293 6.234 29.141 1.00 79.20 20 CYS B CA 1
ATOM 963 C C . CYS B 2 20 ? 11.525 5.405 28.804 1.00 79.09 20 CYS B C 1
ATOM 964 O O . CYS B 2 20 ? 11.439 4.434 28.058 1.00 78.90 20 CYS B O 1
ATOM 967 N N . ALA B 2 21 ? 12.669 5.779 29.366 1.00 79.67 21 ALA B N 1
ATOM 968 C CA . ALA B 2 21 ? 13.907 5.052 29.118 1.00 80.13 21 ALA B CA 1
ATOM 969 C C . ALA B 2 21 ? 13.741 3.615 29.578 1.00 82.01 21 ALA B C 1
ATOM 970 O O . ALA B 2 21 ? 14.289 2.693 28.983 1.00 83.19 21 ALA B O 1
ATOM 972 N N . THR B 2 22 ? 12.985 3.428 30.651 1.00 83.55 22 THR B N 1
ATOM 973 C CA . THR B 2 22 ? 12.745 2.095 31.171 1.00 83.59 22 THR B CA 1
ATOM 974 C C . THR B 2 22 ? 11.769 1.362 30.262 1.00 84.22 22 THR B C 1
ATOM 975 O O . THR B 2 22 ? 12.108 0.319 29.724 1.00 84.20 22 THR B O 1
ATOM 979 N N . LEU B 2 23 ? 10.572 1.908 30.068 1.00 85.75 23 LEU B N 1
ATOM 980 C CA . LEU B 2 23 ? 9.588 1.257 29.211 1.00 88.70 23 LEU B CA 1
ATOM 981 C C . LEU B 2 23 ? 10.188 0.838 27.885 1.00 92.48 23 LEU B C 1
ATOM 982 O O . LEU B 2 23 ? 9.991 -0.293 27.441 1.00 94.57 23 LEU B O 1
ATOM 987 N N . ASN B 2 24 ? 10.924 1.745 27.250 1.00 95.46 24 ASN B N 1
ATOM 988 C CA . ASN B 2 24 ? 11.522 1.436 25.959 1.00 97.85 24 ASN B CA 1
ATOM 989 C C . ASN B 2 24 ? 12.699 0.474 26.055 1.00 98.22 24 ASN B C 1
ATOM 990 O O . ASN B 2 24 ? 12.982 -0.249 25.112 1.00 98.54 24 ASN B O 1
ATOM 995 N N . TYR B 2 25 ? 13.380 0.456 27.192 1.00 99.66 25 TYR B N 1
ATOM 996 C CA . TYR B 2 25 ? 14.492 -0.469 27.374 1.00 101.59 25 TYR B CA 1
ATOM 997 C C . TYR B 2 25 ? 13.881 -1.852 27.550 1.00 103.76 25 TYR B C 1
ATOM 998 O O . TYR B 2 25 ? 14.309 -2.820 26.924 1.00 104.40 25 TYR B O 1
ATOM 1007 N N . ILE B 2 26 ? 12.885 -1.939 28.425 1.00 105.57 26 ILE B N 1
ATOM 1008 C CA . ILE B 2 26 ? 12.1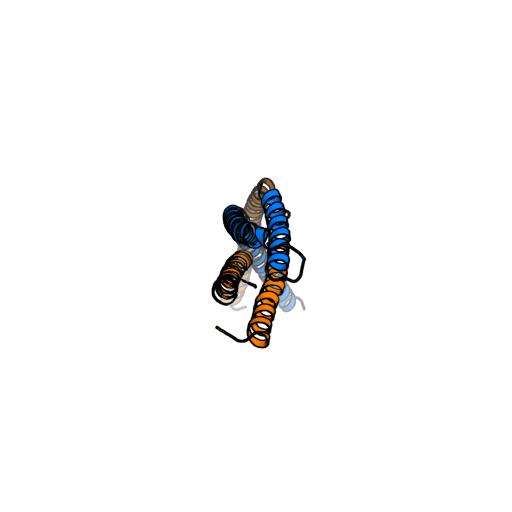89 -3.194 28.661 1.00 106.88 26 ILE B CA 1
ATOM 1009 C C . ILE B 2 26 ? 11.590 -3.572 27.320 1.00 108.95 26 ILE B C 1
ATOM 1010 O O . ILE B 2 26 ? 12.197 -4.310 26.550 1.00 109.23 26 ILE B O 1
ATOM 1015 N N . ASP B 2 27 ? 10.407 -3.034 27.043 1.00 111.47 27 ASP B N 1
ATOM 1016 C CA . ASP B 2 27 ? 9.694 -3.294 25.801 1.00 114.46 27 ASP B CA 1
ATOM 1017 C C . ASP B 2 27 ? 10.565 -3.771 24.644 1.00 116.67 27 ASP B C 1
ATOM 1018 O O . ASP B 2 27 ? 10.464 -4.929 24.229 1.00 118.07 27 ASP B O 1
ATOM 1023 N N . LYS B 2 28 ? 11.428 -2.894 24.134 1.00 118.15 28 LYS B N 1
ATOM 1024 C CA . LYS B 2 28 ? 12.273 -3.248 22.997 1.00 119.50 28 LYS B CA 1
ATOM 1025 C C . LYS B 2 28 ? 13.200 -4.442 23.179 1.00 120.22 28 LYS B C 1
ATOM 1026 O O . LYS B 2 28 ? 13.128 -5.377 22.386 1.00 121.13 28 LYS B O 1
ATOM 1032 N N . ASN B 2 29 ? 14.068 -4.435 24.186 1.00 120.55 29 ASN B N 1
ATOM 1033 C CA . ASN B 2 29 ? 14.932 -5.595 24.393 1.00 121.42 29 ASN B CA 1
ATOM 1034 C C . ASN B 2 29 ? 14.021 -6.797 24.642 1.00 123.03 29 ASN B C 1
ATOM 1035 O O . ASN B 2 29 ? 13.345 -7.266 23.728 1.00 124.21 29 ASN B O 1
ATOM 1040 N N . HIS B 2 30 ? 13.988 -7.310 25.863 1.00 124.58 30 HIS B N 1
ATOM 1041 C CA . HIS B 2 30 ? 13.100 -8.433 26.133 1.00 126.16 30 HIS B CA 1
ATOM 1042 C C . HIS B 2 30 ? 11.724 -7.838 26.407 1.00 127.00 30 HIS B C 1
ATOM 1043 O O . HIS B 2 30 ? 11.613 -6.883 27.179 1.00 128.08 30 HIS B O 1
ATOM 1050 N N . GLY B 2 31 ? 10.680 -8.379 25.781 1.00 126.88 31 GLY B N 1
ATOM 1051 C CA . GLY B 2 31 ? 9.338 -7.868 26.030 1.00 126.87 31 GLY B CA 1
ATOM 1052 C C . GLY B 2 31 ? 8.991 -8.171 27.477 1.00 126.96 31 GLY B C 1
ATOM 1053 O O . GLY B 2 31 ? 7.825 -8.276 27.867 1.00 125.78 31 GLY B O 1
ATOM 1054 N N . PHE B 2 32 ? 10.054 -8.303 28.265 1.00 127.41 32 PHE B N 1
ATOM 1055 C CA . PHE B 2 32 ? 10.007 -8.625 29.677 1.00 127.95 32 PHE B CA 1
ATOM 1056 C C . PHE B 2 32 ? 9.642 -10.092 29.792 1.00 127.75 32 PHE B C 1
ATOM 1057 O O . PHE B 2 32 ? 8.957 -10.513 30.726 1.00 127.88 32 PHE B O 1
ATOM 1065 N N . GLU B 2 33 ? 10.113 -10.863 28.815 1.00 127.12 33 GLU B N 1
ATOM 1066 C CA . GLU B 2 33 ? 9.873 -12.298 28.763 1.00 125.84 33 GLU B CA 1
ATOM 1067 C C . GLU B 2 33 ? 8.383 -12.597 28.636 1.00 125.34 33 GLU B C 1
ATOM 1068 O O . GLU B 2 33 ? 7.667 -11.935 27.881 1.00 123.94 33 GLU B O 1
ATOM 1074 N N . VAL B 2 49 ? 18.488 -8.391 22.920 1.00 133.02 49 VAL B N 1
ATOM 1075 C CA . VAL B 2 49 ? 19.819 -8.635 22.374 1.00 133.41 49 VAL B CA 1
ATOM 1076 C C . VAL B 2 49 ? 20.844 -8.783 23.502 1.00 133.76 49 VAL B C 1
ATOM 1077 O O . VAL B 2 49 ? 21.817 -9.532 23.377 1.00 133.40 49 VAL B O 1
ATOM 1081 N N . VAL B 2 50 ? 20.606 -8.077 24.605 1.00 133.90 50 VAL B N 1
ATOM 1082 C CA . VAL B 2 50 ? 21.494 -8.095 25.769 1.00 133.61 50 VAL B CA 1
ATOM 1083 C C . VAL B 2 50 ? 21.252 -9.335 26.640 1.00 133.64 50 VAL B C 1
ATOM 1084 O O . VAL B 2 50 ? 20.118 -9.800 26.773 1.00 133.29 50 VAL B O 1
ATOM 1088 N N . PRO B 2 51 ? 22.321 -9.884 27.246 1.00 133.83 51 PRO B N 1
ATOM 1089 C CA . PRO B 2 51 ? 22.225 -11.073 28.105 1.00 133.92 51 PRO B CA 1
ATOM 1090 C C . PRO B 2 51 ? 21.225 -10.955 29.251 1.00 133.94 51 PRO B C 1
ATOM 1091 O O . PRO B 2 51 ? 20.786 -9.860 29.591 1.00 134.22 51 PRO B O 1
ATOM 1095 N N . PRO B 2 52 ? 20.858 -12.092 29.864 1.00 134.17 52 PRO B N 1
ATOM 1096 C CA . PRO B 2 52 ? 19.904 -12.129 30.976 1.00 133.99 52 PRO B CA 1
ATOM 1097 C C . PRO B 2 52 ? 20.389 -11.431 32.239 1.00 133.62 52 PRO B C 1
ATOM 1098 O O . PRO B 2 52 ? 19.730 -10.521 32.743 1.00 133.19 52 PRO B O 1
ATOM 1102 N N . GLU B 2 53 ? 21.538 -11.856 32.754 1.00 133.41 53 GLU B N 1
ATOM 1103 C CA . GLU B 2 53 ? 22.067 -11.252 33.966 1.00 133.19 53 GLU B CA 1
ATOM 1104 C C . GLU B 2 53 ? 22.382 -9.775 33.745 1.00 132.58 53 GLU B C 1
ATOM 1105 O O . GLU B 2 53 ? 22.630 -9.038 34.700 1.00 132.44 53 GLU B O 1
ATOM 1111 N N . GLU B 2 54 ? 22.366 -9.346 32.485 1.00 131.50 54 GLU B N 1
ATOM 1112 C CA . GLU B 2 54 ? 22.626 -7.946 32.153 1.00 130.33 54 GLU B CA 1
ATOM 1113 C C . GLU B 2 54 ? 21.332 -7.143 32.231 1.00 128.30 54 GLU B C 1
ATOM 1114 O O . GLU B 2 54 ? 21.233 -6.172 32.980 1.00 128.39 54 GLU B O 1
ATOM 1120 N N . PHE B 2 55 ? 20.346 -7.561 31.446 1.00 125.55 55 PHE B N 1
ATOM 1121 C CA . PHE B 2 55 ? 19.041 -6.917 31.415 1.00 122.56 55 PHE B CA 1
ATOM 1122 C C . PHE B 2 55 ? 18.498 -6.772 32.839 1.00 122.52 55 PHE B C 1
ATOM 1123 O O . PHE B 2 55 ? 17.690 -5.888 33.111 1.00 122.95 55 PHE B O 1
ATOM 1131 N N . SER B 2 56 ? 18.951 -7.635 33.746 1.00 122.10 56 SER B N 1
ATOM 1132 C CA . SER B 2 56 ? 18.496 -7.587 35.133 1.00 121.73 56 SER B CA 1
ATOM 1133 C C . SER B 2 56 ? 19.167 -6.455 35.910 1.00 121.59 56 SER B C 1
ATOM 1134 O O . SER B 2 56 ? 18.514 -5.760 36.687 1.00 122.08 56 SER B O 1
ATOM 1137 N N . ASN B 2 57 ? 20.470 -6.275 35.708 1.00 121.02 57 ASN B N 1
ATOM 1138 C CA . ASN B 2 57 ? 21.205 -5.212 36.396 1.00 120.15 57 ASN B CA 1
ATOM 1139 C C . ASN B 2 57 ? 20.550 -3.864 36.139 1.00 118.46 57 ASN B C 1
ATOM 1140 O O . ASN B 2 57 ? 20.001 -3.242 37.048 1.00 118.52 57 ASN B O 1
ATOM 1145 N N . THR B 2 58 ? 20.623 -3.421 34.888 1.00 116.11 58 THR B N 1
ATOM 1146 C CA . THR B 2 58 ? 20.052 -2.145 34.488 1.00 114.13 58 THR B CA 1
ATOM 1147 C C . THR B 2 58 ? 18.622 -1.983 34.980 1.00 112.59 58 THR B C 1
ATOM 1148 O O . THR B 2 58 ? 18.301 -0.993 35.629 1.00 113.54 58 THR B O 1
ATOM 1152 N N . ILE B 2 59 ? 17.762 -2.948 34.674 1.00 110.49 59 ILE B N 1
ATOM 1153 C CA . ILE B 2 59 ? 16.371 -2.873 35.104 1.00 108.68 59 ILE B CA 1
ATOM 1154 C C . ILE B 2 59 ? 16.243 -2.483 36.577 1.00 108.12 59 ILE B C 1
ATOM 1155 O O . ILE B 2 59 ? 15.319 -1.762 36.955 1.00 107.62 59 ILE B O 1
ATOM 1160 N N . ASP B 2 60 ? 17.175 -2.950 37.402 1.00 107.53 60 ASP B N 1
ATOM 1161 C CA . ASP B 2 60 ? 17.151 -2.638 38.826 1.00 107.33 60 ASP B CA 1
ATOM 1162 C C . ASP B 2 60 ? 17.678 -1.239 39.107 1.00 106.96 60 ASP B C 1
ATOM 1163 O O . ASP B 2 60 ? 17.111 -0.504 39.914 1.00 106.73 60 ASP B O 1
ATOM 1168 N N . GLU B 2 61 ? 18.759 -0.868 38.432 1.00 107.28 61 GLU B N 1
ATOM 1169 C CA . GLU B 2 61 ? 19.339 0.457 38.610 1.00 106.92 61 GLU B CA 1
ATOM 1170 C C . GLU B 2 61 ? 18.404 1.531 38.050 1.00 104.47 61 GLU B C 1
ATOM 1171 O O . GLU B 2 61 ? 18.443 2.678 38.485 1.00 103.97 61 GLU B O 1
ATOM 1177 N N . LEU B 2 62 ? 17.568 1.151 37.086 1.00 102.41 62 LEU B N 1
ATOM 1178 C CA . LEU B 2 62 ? 16.612 2.075 36.478 1.00 101.16 62 LEU B CA 1
ATOM 1179 C C . LEU B 2 62 ? 15.378 2.219 37.354 1.00 100.30 62 LEU B C 1
ATOM 1180 O O . LEU B 2 62 ? 14.776 3.290 37.436 1.00 100.54 62 LEU B O 1
ATOM 1185 N N . SER B 2 63 ? 15.000 1.126 38.003 1.00 99.55 63 SER B N 1
ATOM 1186 C CA . SER B 2 63 ? 13.839 1.127 38.874 1.00 98.21 63 SER B CA 1
ATOM 1187 C C . SER B 2 63 ? 14.214 1.607 40.272 1.00 96.31 63 SER B C 1
ATOM 1188 O O . SER B 2 63 ? 13.344 1.959 41.066 1.00 96.92 63 SER B O 1
ATOM 1191 N N . THR B 2 64 ? 15.505 1.623 40.578 1.00 94.18 64 THR B N 1
ATOM 1192 C CA . THR B 2 64 ? 15.948 2.102 41.883 1.00 93.49 64 THR B CA 1
ATOM 1193 C C . THR B 2 64 ? 15.850 3.628 41.908 1.00 92.56 64 THR B C 1
ATOM 1194 O O . THR B 2 64 ? 15.420 4.222 42.903 1.00 92.07 64 THR B O 1
ATOM 1198 N N . ASP B 2 65 ? 16.248 4.257 40.804 1.00 91.10 65 ASP B N 1
ATOM 1199 C CA . ASP B 2 65 ? 16.199 5.706 40.696 1.00 89.69 65 ASP B CA 1
ATOM 1200 C C . ASP B 2 65 ? 14.750 6.151 40.717 1.00 87.37 65 ASP B C 1
ATOM 1201 O O . ASP B 2 65 ? 14.414 7.144 41.347 1.00 87.62 65 ASP B O 1
ATOM 1206 N N . ILE B 2 66 ? 13.892 5.406 40.028 1.00 84.89 66 ILE B N 1
ATOM 1207 C CA . ILE B 2 66 ? 12.470 5.719 39.988 1.00 81.31 66 ILE B CA 1
ATOM 1208 C C . ILE B 2 66 ? 11.856 5.677 41.380 1.00 80.53 66 ILE B C 1
ATOM 1209 O O . ILE B 2 66 ? 10.901 6.397 41.667 1.00 81.93 66 ILE B O 1
ATOM 1214 N N . ILE B 2 67 ? 12.394 4.834 42.250 1.00 78.06 67 ILE B N 1
ATOM 1215 C CA . ILE B 2 67 ? 11.863 4.758 43.599 1.00 76.19 67 ILE B CA 1
ATOM 1216 C C . ILE B 2 67 ? 12.339 5.954 44.416 1.00 76.05 67 ILE B C 1
ATOM 1217 O O . ILE B 2 67 ? 11.587 6.496 45.221 1.00 76.02 67 ILE B O 1
ATOM 1222 N N . LEU B 2 68 ? 13.582 6.375 44.200 1.00 75.43 68 LEU B N 1
ATOM 1223 C CA . LEU B 2 68 ? 14.117 7.525 44.924 1.00 76.21 68 LEU B CA 1
ATOM 1224 C C . LEU B 2 68 ? 13.464 8.818 44.420 1.00 76.28 68 LEU B C 1
ATOM 1225 O O . LEU B 2 68 ? 13.128 9.706 45.205 1.00 76.56 68 LEU B O 1
ATOM 1230 N N . LYS B 2 69 ? 13.286 8.913 43.108 1.00 75.56 69 LYS B N 1
ATOM 1231 C CA . LYS B 2 69 ? 12.649 10.071 42.506 1.00 75.40 69 LYS B CA 1
ATOM 1232 C C . LYS B 2 69 ? 11.229 10.207 43.042 1.00 74.25 69 LYS B C 1
ATOM 1233 O O . LYS B 2 69 ? 10.704 11.314 43.152 1.00 75.64 69 LYS B O 1
ATOM 1239 N N . THR B 2 70 ? 10.592 9.089 43.361 1.00 71.56 70 THR B N 1
ATOM 1240 C CA . THR B 2 70 ? 9.231 9.165 43.864 1.00 70.28 70 THR B CA 1
ATOM 1241 C C . THR B 2 70 ? 9.236 9.701 45.280 1.00 70.03 70 THR B C 1
ATOM 1242 O O . THR B 2 70 ? 8.291 10.357 45.707 1.00 69.90 70 THR B O 1
ATOM 1246 N N . ARG B 2 71 ? 10.312 9.424 46.007 1.00 69.62 71 ARG B N 1
ATOM 1247 C CA . ARG B 2 71 ? 10.435 9.902 47.374 1.00 69.31 71 ARG B CA 1
ATOM 1248 C C . ARG B 2 71 ? 10.697 11.403 47.290 1.00 67.26 71 ARG B C 1
ATOM 1249 O O . ARG B 2 71 ? 9.992 12.222 47.885 1.00 64.64 71 ARG B O 1
ATOM 1257 N N . GLN B 2 72 ? 11.718 11.751 46.523 1.00 65.98 72 GLN B N 1
ATOM 1258 C CA . GLN B 2 72 ? 12.077 13.138 46.330 1.00 65.69 72 GLN B CA 1
ATOM 1259 C C . GLN B 2 72 ? 10.851 13.971 45.944 1.00 64.26 72 GLN B C 1
ATOM 1260 O O . GLN B 2 72 ? 10.600 15.031 46.505 1.00 64.51 72 GLN B O 1
ATOM 1266 N N . ILE B 2 73 ? 10.069 13.480 44.999 1.00 63.19 73 ILE B N 1
ATOM 1267 C CA . ILE B 2 73 ? 8.901 14.215 44.578 1.00 61.68 73 ILE B CA 1
ATOM 1268 C C . ILE B 2 73 ? 7.898 14.380 45.699 1.00 63.13 73 ILE B C 1
ATOM 1269 O O . ILE B 2 73 ? 7.334 15.458 45.877 1.00 63.82 73 ILE B O 1
ATOM 1274 N N . ASN B 2 74 ? 7.674 13.326 46.472 1.00 64.36 74 ASN B N 1
ATOM 1275 C CA . ASN B 2 74 ? 6.719 13.421 47.570 1.00 64.38 74 ASN B CA 1
ATOM 1276 C C . ASN B 2 74 ? 7.213 14.414 48.629 1.00 63.44 74 ASN B C 1
ATOM 1277 O O . ASN B 2 74 ? 6.413 15.086 49.270 1.00 62.32 74 ASN B O 1
ATOM 1282 N N . LYS B 2 75 ? 8.526 14.518 48.811 1.00 63.04 75 LYS B N 1
ATOM 1283 C CA . LYS B 2 75 ? 9.064 15.476 49.774 1.00 64.02 75 LYS B CA 1
ATOM 1284 C C . LYS B 2 75 ? 8.870 16.919 49.267 1.00 62.90 75 LYS B C 1
ATOM 1285 O O . LYS B 2 75 ? 8.490 17.814 50.031 1.00 61.47 75 LYS B O 1
ATOM 1291 N N . LEU B 2 76 ? 9.145 17.146 47.984 1.00 61.06 76 LEU B N 1
ATOM 1292 C CA . LEU B 2 76 ? 8.945 18.464 47.395 1.00 57.97 76 LEU B CA 1
ATOM 1293 C C . LEU B 2 76 ? 7.478 18.832 47.580 1.00 57.61 76 LEU B C 1
ATOM 1294 O O . LEU B 2 76 ? 7.156 19.882 48.112 1.00 59.68 76 LEU B O 1
ATOM 1299 N N . ILE B 2 77 ? 6.574 17.964 47.161 1.00 56.27 77 ILE B N 1
ATOM 1300 C CA . ILE B 2 77 ? 5.175 18.281 47.328 1.00 57.01 77 ILE B CA 1
ATOM 1301 C C . ILE B 2 77 ? 4.892 18.665 48.765 1.00 58.94 77 ILE B C 1
ATOM 1302 O O . ILE B 2 77 ? 4.147 19.602 49.026 1.00 60.18 77 ILE B O 1
ATOM 1307 N N . ASP B 2 78 ? 5.487 17.957 49.713 1.00 61.93 78 ASP B N 1
ATOM 1308 C CA . ASP B 2 78 ? 5.232 18.283 51.115 1.00 64.24 78 ASP B CA 1
ATOM 1309 C C . ASP B 2 78 ? 5.737 19.673 51.447 1.00 65.06 78 ASP B C 1
ATOM 1310 O O . ASP B 2 78 ? 5.056 20.424 52.144 1.00 67.13 78 ASP B O 1
ATOM 1315 N N . SER B 2 79 ? 6.917 20.019 50.929 1.00 63.52 79 SER B N 1
ATOM 1316 C CA . SER B 2 79 ? 7.527 21.320 51.194 1.00 61.01 79 SER B CA 1
ATOM 1317 C C . SER B 2 79 ? 6.972 22.487 50.380 1.00 60.81 79 SER B C 1
ATOM 1318 O O . SER B 2 79 ? 7.403 23.627 50.553 1.00 59.52 79 SER B O 1
ATOM 1321 N N . LEU B 2 80 ? 6.032 22.231 49.481 1.00 61.20 80 LEU B N 1
ATOM 1322 C CA . LEU B 2 80 ? 5.483 23.352 48.730 1.00 62.49 80 LEU B CA 1
ATOM 1323 C C . LEU B 2 80 ? 4.858 24.301 49.745 1.00 63.38 80 LEU B C 1
ATOM 1324 O O . LEU B 2 80 ? 4.109 23.875 50.633 1.00 63.42 80 LEU B O 1
ATOM 1329 N N . PRO B 2 81 ? 5.168 25.601 49.638 1.00 63.31 81 PRO B N 1
ATOM 1330 C CA . PRO B 2 81 ? 4.617 26.589 50.566 1.00 62.46 81 PRO B CA 1
ATOM 1331 C C . PRO B 2 81 ? 3.111 26.749 50.389 1.00 62.67 81 PRO B C 1
ATOM 1332 O O . PRO B 2 81 ? 2.595 26.718 49.273 1.00 61.67 81 PRO B O 1
ATOM 1336 N N . GLY B 2 82 ? 2.409 26.901 51.503 1.00 64.11 82 GLY B N 1
ATOM 1337 C CA . GLY B 2 82 ? 0.967 27.061 51.450 1.00 68.32 82 GLY B CA 1
ATOM 1338 C C . GLY B 2 82 ? 0.262 25.858 50.855 1.00 71.26 82 GLY B C 1
ATOM 1339 O O . GLY B 2 82 ? -0.867 25.970 50.365 1.00 70.36 82 GLY B O 1
ATOM 1340 N N . VAL B 2 83 ? 0.925 24.703 50.913 1.00 73.68 83 VAL B N 1
ATOM 1341 C CA . VAL B 2 83 ? 0.379 23.468 50.362 1.00 75.29 83 VAL B CA 1
ATOM 1342 C C . VAL B 2 83 ? -0.956 23.081 50.997 1.00 77.79 83 VAL B C 1
ATOM 1343 O O . VAL B 2 83 ? -1.846 22.563 50.313 1.00 78.65 83 VAL B O 1
ATOM 1347 N N . ASP B 2 84 ? -1.102 23.344 52.294 1.00 79.56 84 ASP B N 1
ATOM 1348 C CA . ASP B 2 84 ? -2.339 23.017 52.993 1.00 81.70 84 ASP B CA 1
ATOM 1349 C C . ASP B 2 84 ? -3.256 24.211 53.077 1.00 81.98 84 ASP B C 1
ATOM 1350 O O . ASP B 2 84 ? -4.171 24.225 53.893 1.00 83.09 84 ASP B O 1
ATOM 1355 N N . VAL B 2 85 ? -3.022 25.207 52.231 1.00 81.88 85 VAL B N 1
ATOM 1356 C CA . VAL B 2 85 ? -3.830 26.422 52.250 1.00 81.36 85 VAL B CA 1
ATOM 1357 C C . VAL B 2 85 ? -4.662 26.594 50.986 1.00 81.87 85 VAL B C 1
ATOM 1358 O O . VAL B 2 85 ? -4.215 26.246 49.896 1.00 83.78 85 VAL B O 1
ATOM 1362 N N . SER B 2 86 ? -5.867 27.138 51.128 1.00 81.71 86 SER B N 1
ATOM 1363 C CA . SER B 2 86 ? -6.744 27.333 49.978 1.00 82.55 86 SER B CA 1
ATOM 1364 C C . SER B 2 86 ? -6.417 28.610 49.226 1.00 83.23 86 SER B C 1
ATOM 1365 O O . SER B 2 86 ? -5.401 29.244 49.473 1.00 83.35 86 SER B O 1
ATOM 1368 N N . ALA B 2 87 ? -7.285 28.981 48.294 1.00 84.59 87 ALA B N 1
ATOM 1369 C CA . ALA B 2 87 ? -7.079 30.195 47.528 1.00 86.92 87 ALA B CA 1
ATOM 1370 C C . ALA B 2 87 ? -7.672 31.342 48.329 1.00 89.22 87 ALA B C 1
ATOM 1371 O O . ALA B 2 87 ? -7.022 32.364 48.535 1.00 89.80 87 ALA B O 1
ATOM 1373 N N . GLU B 2 88 ? -8.906 31.160 48.792 1.00 91.87 88 GLU B N 1
ATOM 1374 C CA . GLU B 2 88 ? -9.585 32.186 49.576 1.00 93.65 88 GLU B CA 1
ATOM 1375 C C . GLU B 2 88 ? -8.635 32.780 50.608 1.00 92.82 88 GLU B C 1
ATOM 1376 O O . GLU B 2 88 ? -8.563 33.996 50.762 1.00 93.22 88 GLU B O 1
ATOM 1382 N N . GLU B 2 89 ? -7.903 31.919 51.306 1.00 91.32 89 GLU B N 1
ATOM 1383 C CA . GLU B 2 89 ? -6.965 32.379 52.315 1.00 90.91 89 GLU B CA 1
ATOM 1384 C C . GLU B 2 89 ? -5.814 33.143 51.702 1.00 89.88 89 GLU B C 1
ATOM 1385 O O . GLU B 2 89 ? -5.490 34.243 52.143 1.00 91.49 89 GLU B O 1
ATOM 1391 N N . GLN B 2 90 ? -5.181 32.559 50.693 1.00 87.34 90 GLN B N 1
ATOM 1392 C CA . GLN B 2 90 ? -4.062 33.226 50.050 1.00 84.49 90 GLN B CA 1
ATOM 1393 C C . GLN B 2 90 ? -4.447 34.664 49.731 1.00 84.23 90 GLN B C 1
ATOM 1394 O O . GLN B 2 90 ? -3.689 35.594 50.006 1.00 85.87 90 GLN B O 1
ATOM 1400 N N . LEU B 2 91 ? -5.633 34.854 49.170 1.00 82.41 91 LEU B N 1
ATOM 1401 C CA . LEU B 2 91 ? -6.066 36.199 48.839 1.00 81.28 91 LEU B CA 1
ATOM 1402 C C . LEU B 2 91 ? -6.183 37.077 50.081 1.00 81.28 91 LEU B C 1
ATOM 1403 O O . LEU B 2 91 ? -5.891 38.270 50.029 1.00 81.04 91 LEU B O 1
ATOM 1408 N N . ARG B 2 92 ? -6.600 36.495 51.199 1.00 81.03 92 ARG B N 1
ATOM 1409 C CA . ARG B 2 92 ? -6.711 37.272 52.423 1.00 81.66 92 ARG B CA 1
ATOM 1410 C C . ARG B 2 92 ? -5.329 37.685 52.886 1.00 81.12 92 ARG B C 1
ATOM 1411 O O . ARG B 2 92 ? -5.087 38.857 53.166 1.00 82.86 92 ARG B O 1
ATOM 1419 N N . LYS B 2 93 ? -4.417 36.724 52.956 1.00 79.46 93 LYS B N 1
ATOM 1420 C CA . LYS B 2 93 ? -3.074 37.015 53.413 1.00 78.92 93 LYS B CA 1
ATOM 1421 C C . LYS B 2 93 ? -2.394 38.071 52.562 1.00 79.63 93 LYS B C 1
ATOM 1422 O O . LYS B 2 93 ? -1.534 38.802 53.045 1.00 80.74 93 LYS B O 1
ATOM 1428 N N . ILE B 2 94 ? -2.772 38.161 51.294 1.00 79.62 94 ILE B N 1
ATOM 1429 C CA . ILE B 2 94 ? -2.163 39.154 50.424 1.00 80.53 94 ILE B CA 1
ATOM 1430 C C . ILE B 2 94 ? -2.717 40.537 50.753 1.00 81.97 94 ILE B C 1
ATOM 1431 O O . ILE B 2 94 ? -1.985 41.522 50.760 1.00 82.47 94 ILE B O 1
ATOM 1436 N N . ASP B 2 95 ? -4.012 40.608 51.033 1.00 82.89 95 ASP B N 1
ATOM 1437 C CA . ASP B 2 95 ? -4.627 41.876 51.385 1.00 83.81 95 ASP B CA 1
ATOM 1438 C C . ASP B 2 95 ? -4.128 42.319 52.746 1.00 83.65 95 ASP B C 1
ATOM 1439 O O . ASP B 2 95 ? -3.888 43.502 52.979 1.00 84.53 95 ASP B O 1
ATOM 1444 N N . MET B 2 96 ? -3.970 41.361 53.648 1.00 82.03 96 MET B N 1
ATOM 1445 C CA . MET B 2 96 ? -3.491 41.668 54.978 1.00 80.92 96 MET B CA 1
ATOM 1446 C C . MET B 2 96 ? -2.068 42.202 54.901 1.00 79.73 96 MET B C 1
ATOM 1447 O O . MET B 2 96 ? -1.710 43.136 55.615 1.00 81.24 96 MET B O 1
ATOM 1452 N N . LEU B 2 97 ? -1.256 41.615 54.031 1.00 76.85 97 LEU B N 1
ATOM 1453 C CA . LEU B 2 97 ? 0.125 42.052 53.889 1.00 74.33 97 LEU B CA 1
ATOM 1454 C C . LEU B 2 97 ? 0.251 43.424 53.241 1.00 73.68 97 LEU B C 1
ATOM 1455 O O . LEU B 2 97 ? 1.146 44.202 53.580 1.00 73.15 97 LEU B O 1
ATOM 1460 N N . GLN B 2 98 ? -0.631 43.722 52.296 1.00 72.40 98 GLN B N 1
ATOM 1461 C CA . GLN B 2 98 ? -0.573 45.013 51.637 1.00 70.92 98 GLN B CA 1
ATOM 1462 C C . GLN B 2 98 ? -0.901 46.086 52.665 1.00 70.38 98 GLN B C 1
ATOM 1463 O O . GLN B 2 98 ? -0.247 47.122 52.722 1.00 70.56 98 GLN B O 1
ATOM 1469 N N . LYS B 2 99 ? -1.903 45.826 53.495 1.00 69.69 99 LYS B N 1
ATOM 1470 C CA . LYS B 2 99 ? -2.279 46.774 54.526 1.00 69.57 99 LYS B CA 1
ATOM 1471 C C . LYS B 2 99 ? -1.122 46.996 55.499 1.00 69.61 99 LYS B C 1
ATOM 1472 O O . LYS B 2 99 ? -0.781 48.128 55.823 1.00 70.78 99 LYS B O 1
ATOM 1478 N N . LYS B 2 100 ? -0.506 45.925 55.966 1.00 69.30 100 LYS B N 1
ATOM 1479 C CA . LYS B 2 100 ? 0.611 46.093 56.874 1.00 69.87 100 LYS B CA 1
ATOM 1480 C C . LYS B 2 100 ? 1.757 46.840 56.195 1.00 69.13 100 LYS B C 1
ATOM 1481 O O . LYS B 2 100 ? 2.566 47.489 56.860 1.00 69.58 100 LYS B O 1
ATOM 1487 N N . LEU B 2 101 ? 1.834 46.749 54.872 1.00 67.75 101 LEU B N 1
ATOM 1488 C CA . LEU B 2 101 ? 2.902 47.429 54.151 1.00 66.81 101 LEU B CA 1
ATOM 1489 C C . LEU B 2 101 ? 2.702 48.933 54.227 1.00 66.89 101 LEU B C 1
ATOM 1490 O O . LEU B 2 101 ? 3.639 49.681 54.522 1.00 67.61 101 LEU B O 1
ATOM 1495 N N . VAL B 2 102 ? 1.475 49.366 53.954 1.00 65.38 102 VAL B N 1
ATOM 1496 C CA . VAL B 2 102 ? 1.125 50.775 54.009 1.00 64.27 102 VAL B CA 1
ATOM 1497 C C . VAL B 2 102 ? 1.492 51.320 55.389 1.00 65.84 102 VAL B C 1
ATOM 1498 O O . VAL B 2 102 ? 2.076 52.397 55.507 1.00 66.03 102 VAL B O 1
ATOM 1502 N N . GLU B 2 103 ? 1.161 50.562 56.429 1.00 67.08 103 GLU B N 1
ATOM 1503 C CA . GLU B 2 103 ? 1.449 50.978 57.788 1.00 68.60 103 GLU B CA 1
ATOM 1504 C C . GLU B 2 103 ? 2.935 51.043 58.072 1.00 69.62 103 GLU B C 1
ATOM 1505 O O . GLU B 2 103 ? 3.445 52.080 58.490 1.00 71.72 103 GLU B O 1
ATOM 1511 N N . VAL B 2 104 ? 3.638 49.942 57.850 1.00 70.06 104 VA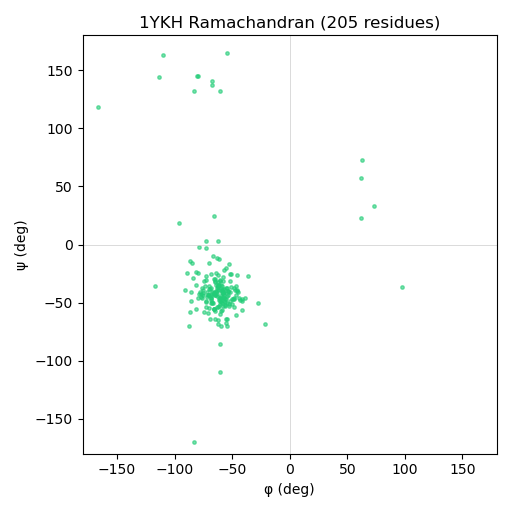L B N 1
ATOM 1512 C CA . VAL B 2 104 ? 5.067 49.918 58.119 1.00 70.55 104 VAL B CA 1
ATOM 1513 C C . VAL B 2 104 ? 5.801 51.002 57.352 1.00 69.97 104 VAL B C 1
ATOM 1514 O O . VAL B 2 104 ? 6.887 51.418 57.738 1.00 69.60 104 VAL B O 1
ATOM 1518 N N . GLU B 2 105 ? 5.213 51.482 56.269 1.00 70.30 105 GLU B N 1
ATOM 1519 C CA . GLU B 2 105 ? 5.891 52.528 55.533 1.00 71.52 105 GLU B CA 1
ATOM 1520 C C . GLU B 2 105 ? 5.587 53.879 56.149 1.00 70.20 105 GLU B C 1
ATOM 1521 O O . GLU B 2 105 ? 6.412 54.793 56.095 1.00 69.06 105 GLU B O 1
ATOM 1527 N N . ASP B 2 106 ? 4.411 53.992 56.762 1.00 69.74 106 ASP B N 1
ATOM 1528 C CA . ASP B 2 106 ? 4.027 55.223 57.443 1.00 69.13 106 ASP B CA 1
ATOM 1529 C C . ASP B 2 106 ? 4.946 55.335 58.664 1.00 68.28 106 ASP B C 1
ATOM 1530 O O . ASP B 2 106 ? 5.379 56.421 59.038 1.00 68.48 106 ASP B O 1
ATOM 1535 N N . GLU B 2 107 ? 5.234 54.199 59.287 1.00 66.15 107 GLU B N 1
ATOM 1536 C CA . GLU B 2 107 ? 6.122 54.183 60.429 1.00 65.10 107 GLU B CA 1
ATOM 1537 C C . GLU B 2 107 ? 7.499 54.598 59.968 1.00 63.86 107 GLU B C 1
ATOM 1538 O O . GLU B 2 107 ? 8.187 55.378 60.618 1.00 64.93 107 GLU B O 1
ATOM 1544 N N . LYS B 2 108 ? 7.908 54.056 58.835 1.00 62.29 108 LYS B N 1
ATOM 1545 C CA . LYS B 2 108 ? 9.232 54.341 58.324 1.00 61.09 108 LYS B CA 1
ATOM 1546 C C . LYS B 2 108 ? 9.445 55.815 57.981 1.00 62.09 108 LYS B C 1
ATOM 1547 O O . LYS B 2 108 ? 10.536 56.352 58.208 1.00 61.55 108 LYS B O 1
ATOM 1553 N N . ILE B 2 109 ? 8.425 56.478 57.440 1.00 61.72 109 ILE B N 1
ATOM 1554 C CA . ILE B 2 109 ? 8.593 57.889 57.096 1.00 61.88 109 ILE B CA 1
ATOM 1555 C C . ILE B 2 109 ? 8.789 58.682 58.382 1.00 62.63 109 ILE B C 1
ATOM 1556 O O . ILE B 2 109 ? 9.637 59.568 58.450 1.00 62.12 109 ILE B O 1
ATOM 1561 N N . GLU B 2 110 ? 8.007 58.337 59.404 1.00 62.00 110 GLU B N 1
ATOM 1562 C CA . GLU B 2 110 ? 8.085 58.985 60.704 1.00 61.82 110 GLU B CA 1
ATOM 1563 C C . GLU B 2 110 ? 9.473 58.803 61.307 1.00 61.59 110 GLU B C 1
ATOM 1564 O O . GLU B 2 110 ? 10.089 59.749 61.772 1.00 62.94 110 GLU B O 1
ATOM 1570 N N . ALA B 2 111 ? 9.960 57.574 61.305 1.00 60.64 111 ALA B N 1
ATOM 1571 C CA . ALA B 2 111 ? 11.271 57.299 61.853 1.00 60.24 111 ALA B CA 1
ATOM 1572 C C . ALA B 2 111 ? 12.322 58.126 61.137 1.00 60.53 111 ALA B C 1
ATOM 1573 O O . ALA B 2 111 ? 13.225 58.661 61.760 1.00 61.92 111 ALA B O 1
ATOM 1575 N N . ILE B 2 112 ? 12.215 58.230 59.820 1.00 61.01 112 ILE B N 1
ATOM 1576 C CA . ILE B 2 112 ? 13.193 59.007 59.071 1.00 61.03 112 ILE B CA 1
ATOM 1577 C C . ILE B 2 112 ? 13.027 60.500 59.330 1.00 61.55 112 ILE B C 1
ATOM 1578 O O . ILE B 2 112 ? 14.010 61.210 59.518 1.00 62.97 112 ILE B O 1
ATOM 1583 N N . LYS B 2 113 ? 11.788 60.977 59.336 1.00 61.19 113 LYS B N 1
ATOM 1584 C CA . LYS B 2 113 ? 11.526 62.380 59.617 1.00 60.53 113 LYS B CA 1
ATOM 1585 C C . LYS B 2 113 ? 12.340 62.747 60.857 1.00 61.78 113 LYS B C 1
ATOM 1586 O O . LYS B 2 113 ? 13.219 63.607 60.808 1.00 61.83 113 LYS B O 1
ATOM 1592 N N . LYS B 2 114 ? 12.047 62.066 61.962 1.00 62.51 114 LYS B N 1
ATOM 1593 C CA . LYS B 2 114 ? 12.712 62.304 63.237 1.00 63.24 114 LYS B CA 1
ATOM 1594 C C . LYS B 2 114 ? 14.223 62.187 63.190 1.00 62.50 114 LYS B C 1
ATOM 1595 O O . LYS B 2 114 ? 14.922 63.047 63.709 1.00 62.43 114 LYS B O 1
ATOM 1601 N N . LYS B 2 115 ? 14.748 61.132 62.584 1.00 62.43 115 LYS B N 1
ATOM 1602 C CA . LYS B 2 115 ? 16.199 61.020 62.525 1.00 62.76 115 LYS B CA 1
ATOM 1603 C C . LYS B 2 115 ? 16.740 62.283 61.864 1.00 62.53 115 LYS B C 1
ATOM 1604 O O . LYS B 2 115 ? 17.623 62.938 62.409 1.00 62.08 115 LYS B O 1
ATOM 1610 N N . GLU B 2 116 ? 16.192 62.618 60.695 1.00 62.69 116 GLU B N 1
ATOM 1611 C CA . GLU B 2 116 ? 16.599 63.806 59.947 1.00 63.10 116 GLU B CA 1
ATOM 1612 C C . GLU B 2 116 ? 16.434 65.090 60.769 1.00 62.91 116 GLU B C 1
ATOM 1613 O O . GLU B 2 116 ? 17.285 65.969 60.722 1.00 60.84 116 GLU B O 1
ATOM 1619 N N . LYS B 2 117 ? 15.336 65.195 61.514 1.00 64.68 117 LYS B N 1
ATOM 1620 C CA . LYS B 2 117 ? 15.077 66.371 62.351 1.00 66.95 117 LYS B CA 1
ATOM 1621 C C . LYS B 2 117 ? 16.189 66.539 63.384 1.00 68.27 117 LYS B C 1
ATOM 1622 O O . LYS B 2 117 ? 16.620 67.650 63.681 1.00 70.23 117 LYS B O 1
ATOM 1628 N N . LEU B 2 118 ? 16.651 65.420 63.922 1.00 68.54 118 LEU B N 1
ATOM 1629 C CA . LEU B 2 118 ? 17.705 65.413 64.916 1.00 67.62 118 LEU B CA 1
ATOM 1630 C C . LEU B 2 118 ? 19.035 65.767 64.282 1.00 67.54 118 LEU B C 1
ATOM 1631 O O . LEU B 2 118 ? 19.793 66.564 64.812 1.00 67.42 118 LEU B O 1
ATOM 1636 N N . MET B 2 119 ? 19.319 65.171 63.138 1.00 68.87 119 MET B N 1
ATOM 1637 C CA . MET B 2 119 ? 20.576 65.434 62.465 1.00 71.63 119 MET B CA 1
ATOM 1638 C C . MET B 2 119 ? 20.741 66.922 62.189 1.00 70.97 119 MET B C 1
ATOM 1639 O O . MET B 2 119 ? 21.830 67.476 62.338 1.00 70.79 119 MET B O 1
ATOM 1644 N N . ARG B 2 120 ? 19.658 67.568 61.776 1.00 69.36 120 ARG B N 1
ATOM 1645 C CA . ARG B 2 120 ? 19.707 68.991 61.500 1.00 67.19 120 ARG B CA 1
ATOM 1646 C C . ARG B 2 120 ? 20.127 69.696 62.777 1.00 67.52 120 ARG B C 1
ATOM 1647 O O . ARG B 2 120 ? 21.027 70.531 62.767 1.00 66.77 120 ARG B O 1
ATOM 1655 N N . HIS B 2 121 ? 19.482 69.326 63.880 1.00 68.54 121 HIS B N 1
ATOM 1656 C CA . HIS B 2 121 ? 19.769 69.886 65.201 1.00 69.35 121 HIS B CA 1
ATOM 1657 C C . HIS B 2 121 ? 21.276 69.841 65.502 1.00 69.45 121 HIS B C 1
ATOM 1658 O O . HIS B 2 121 ? 21.877 70.845 65.872 1.00 67.93 121 HIS B O 1
ATOM 1665 N N . VAL B 2 122 ? 21.888 68.676 65.340 1.00 70.71 122 VAL B N 1
ATOM 1666 C CA . VAL B 2 122 ? 23.319 68.556 65.583 1.00 72.70 122 VAL B CA 1
ATOM 1667 C C . VAL B 2 122 ? 24.076 69.456 64.620 1.00 74.35 122 VAL B C 1
ATOM 1668 O O . VAL B 2 122 ? 24.890 70.267 65.036 1.00 74.18 122 VAL B O 1
ATOM 1672 N N . ASP B 2 123 ? 23.811 69.300 63.329 1.00 76.87 123 ASP B N 1
ATOM 1673 C CA . ASP B 2 123 ? 24.469 70.119 62.316 1.00 79.79 123 ASP B CA 1
ATOM 1674 C C . ASP B 2 123 ? 24.453 71.587 62.733 1.00 79.28 123 ASP B C 1
ATOM 1675 O O . ASP B 2 123 ? 25.419 72.319 62.530 1.00 77.56 123 ASP B O 1
ATOM 1680 N N . SER B 2 124 ? 23.342 72.009 63.318 1.00 79.90 124 SER B N 1
ATOM 1681 C CA . SER B 2 124 ? 23.187 73.386 63.755 1.00 80.90 124 SER B CA 1
ATOM 1682 C C . SER B 2 124 ? 24.242 73.748 64.784 1.00 82.21 124 SER B C 1
ATOM 1683 O O . SER B 2 124 ? 25.032 74.663 64.585 1.00 82.73 124 SER B O 1
ATOM 1686 N N . MET B 2 125 ? 24.246 73.021 65.891 1.00 83.71 125 MET B N 1
ATOM 1687 C CA . MET B 2 125 ? 25.206 73.258 66.951 1.00 85.55 125 MET B CA 1
ATOM 1688 C C . MET B 2 125 ? 26.648 73.232 66.440 1.00 86.90 125 MET B C 1
ATOM 1689 O O . MET B 2 125 ? 27.462 74.051 66.844 1.00 88.23 125 MET B O 1
ATOM 1694 N N . ILE B 2 126 ? 26.963 72.299 65.549 1.00 88.32 126 ILE B N 1
ATOM 1695 C CA . ILE B 2 126 ? 28.315 72.187 65.025 1.00 89.54 126 ILE B CA 1
ATOM 1696 C C . ILE B 2 126 ? 28.730 73.348 64.133 1.00 93.14 126 ILE B C 1
ATOM 1697 O O . ILE B 2 126 ? 29.831 73.867 64.270 1.00 93.34 126 ILE B O 1
ATOM 1702 N N . GLU B 2 127 ? 27.869 73.749 63.206 1.00 98.28 127 GLU B N 1
ATOM 1703 C CA . GLU B 2 127 ? 28.205 74.864 62.326 1.00 103.85 127 GLU B CA 1
ATOM 1704 C C . GLU B 2 127 ? 28.333 76.109 63.191 1.00 106.57 127 GLU B C 1
ATOM 1705 O O . 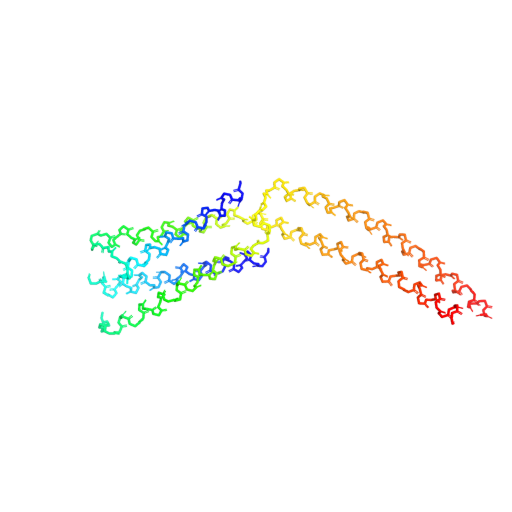GLU B 2 127 ? 29.029 77.063 62.843 1.00 107.18 127 GLU B O 1
ATOM 1711 N N . ASP B 2 128 ? 27.657 76.069 64.333 1.00 109.76 128 ASP B N 1
ATOM 1712 C CA . ASP B 2 128 ? 27.658 77.154 65.304 1.00 113.52 128 ASP B CA 1
ATOM 1713 C C . ASP B 2 128 ? 29.027 77.142 65.989 1.00 115.91 128 ASP B C 1
ATOM 1714 O O . ASP B 2 128 ? 29.334 77.994 66.823 1.00 116.19 128 ASP B O 1
ATOM 1719 N N . PHE B 2 129 ? 29.846 76.162 65.619 1.00 118.88 129 PHE B N 1
ATOM 1720 C CA . PHE B 2 129 ? 31.178 75.995 66.190 1.00 121.54 129 PHE B CA 1
ATOM 1721 C C . PHE B 2 129 ? 31.112 75.734 67.687 1.00 122.69 129 PHE B C 1
ATOM 1722 O O . PHE B 2 129 ? 31.692 76.471 68.484 1.00 123.47 129 PHE B O 1
ATOM 1730 N N . VAL B 2 130 ? 30.388 74.681 68.055 1.00 123.76 130 VAL B N 1
ATOM 1731 C CA . VAL B 2 130 ? 30.224 74.274 69.449 1.00 125.43 130 VAL B CA 1
ATOM 1732 C C . VAL B 2 130 ? 30.048 72.761 69.430 1.00 126.11 130 VAL B C 1
ATOM 1733 O O . VAL B 2 130 ? 30.299 72.176 68.353 1.00 126.14 130 VAL B O 1
#

Solvent-accessible surface area: 13549 Å² total; per-residue (Å²): 124,35,69,125,37,6,88,38,2,76,104,35,2,142,42,1,40,83,18,0,30,28,1,11,36,105,79,107,56,84,115,94,49,33,78,128,20,20,94,50,0,108,82,18,10,80,63,2,39,113,29,2,54,84,2,120,58,0,2,66,62,24,46,75,6,121,92,21,64,101,72,7,88,146,21,81,21,48,14,114,112,24,93,95,53,51,146,82,58,106,67,160,145,100,129,55,106,116,11,63,81,1,27,98,6,1,67,76,0,32,121,36,0,48,55,0,6,70,48,0,76,166,44,55,43,49,173,170,50,72,109,127,78,12,44,72,46,10,87,125,41,12,66,47,0,79,97,44,12,153,85,2,47,133,23,1,82,40,4,43,22,14,109,42,29,31,126,78,2,104,139,98,15,76,76,8,89,129,87,31,111,106,7,85,89,98,48,93,72,17,64,95,130,83,70,105,75,89,131,116,63,62,69,99,105,132,99,188,136

Secondary structure (DSSP, 8-state):
-HHHHHHHHHHHHHHHHHHHHHHTSSS---GGGHHHHHHHHHHHHHHHHHHHHHTHHHHHHHHHHHHHHHHHHHHHHHHHHHHHHHHHHHHHH--/-HHHHHHHHHHHHHHHHHHHHHHHHHHSS------HHHHHHHHHHHHHHHHHHHHHHHHHHHHSTTTT--HHHHHHHHHHHHHHHHHHHHHHHHHHHHHHHHHHHHHHHHHTT-

Foldseek 3Di:
DLVVLVVVLVVLVVVLVVLVCCLVPVDDDDDVCNVVSVVSNVVSVVSNVVSVVVNVVVVVVVVVVVVVVVVVVVVVVVVVVVVVVVVVVVVVVPD/DVLVVVLVVLVVVLVVLVVVLCCLCCVPPVVVVDDDVVSVVVNCVSVVVNVVSVVVNVVSCVPDPCSVPDVVVVVVVVVVVVVVVVVVVVVVVVVVVVVVVVVVVVVVVVVVVD